Protein AF-A0A9W4SDK0-F1 (afdb_monomer)

Structure (mmCIF, N/CA/C/O backbone):
data_AF-A0A9W4SDK0-F1
#
_entry.id   AF-A0A9W4SDK0-F1
#
loop_
_atom_site.group_PDB
_atom_site.id
_atom_site.type_symbol
_atom_site.label_atom_id
_atom_site.label_alt_id
_atom_site.label_comp_id
_atom_site.label_asym_id
_atom_site.label_entity_id
_atom_site.label_seq_id
_atom_site.pdbx_PDB_ins_code
_atom_site.Cartn_x
_atom_site.Cartn_y
_atom_site.Cartn_z
_atom_site.occupancy
_atom_site.B_iso_or_equiv
_atom_site.auth_seq_id
_atom_site.auth_comp_id
_atom_site.auth_asym_id
_atom_site.auth_atom_id
_atom_site.pdbx_PDB_model_num
ATOM 1 N N . MET A 1 1 ? 3.607 18.345 10.211 1.00 46.16 1 MET A N 1
ATOM 2 C CA . MET A 1 1 ? 3.607 19.830 10.242 1.00 46.16 1 MET A CA 1
ATOM 3 C C . MET A 1 1 ? 2.229 20.387 10.550 1.00 46.16 1 MET A C 1
ATOM 5 O O . MET A 1 1 ? 2.146 21.226 11.432 1.00 46.16 1 MET A O 1
ATOM 9 N N . GLU A 1 2 ? 1.173 19.881 9.910 1.00 45.97 2 GLU A N 1
ATOM 10 C CA . GLU A 1 2 ? -0.226 20.245 10.190 1.00 45.97 2 GLU A CA 1
ATOM 11 C C . GLU A 1 2 ? -0.590 20.143 11.685 1.00 45.97 2 GLU A C 1
ATOM 13 O O . GLU A 1 2 ? -1.041 21.117 12.277 1.00 45.97 2 GLU A O 1
ATOM 18 N N . GLU A 1 3 ? -0.236 19.043 12.359 1.00 49.75 3 GLU A N 1
ATOM 19 C CA . GLU A 1 3 ? -0.467 18.901 13.809 1.00 49.75 3 GLU A CA 1
ATOM 20 C C . GLU A 1 3 ? 0.274 19.924 14.686 1.00 49.75 3 GLU A C 1
ATOM 22 O O . GLU A 1 3 ? -0.215 20.287 15.751 1.00 49.75 3 GLU A O 1
ATOM 27 N N . ARG A 1 4 ? 1.450 20.411 14.260 1.00 50.62 4 ARG A N 1
ATOM 28 C CA . ARG A 1 4 ? 2.221 21.416 15.022 1.00 50.62 4 ARG A CA 1
ATOM 29 C C . ARG A 1 4 ? 1.622 22.815 14.900 1.00 50.62 4 ARG A C 1
ATOM 31 O O . ARG A 1 4 ? 1.858 23.645 15.768 1.00 50.62 4 ARG A O 1
ATOM 38 N N . VAL A 1 5 ? 0.886 23.070 13.821 1.00 51.56 5 VAL A N 1
ATOM 39 C CA . VAL A 1 5 ? 0.141 24.315 13.598 1.00 51.56 5 VAL A CA 1
ATOM 40 C C . VAL A 1 5 ? -1.174 24.297 14.388 1.00 51.56 5 VAL A C 1
ATOM 42 O O . VAL A 1 5 ? -1.614 25.333 14.874 1.00 51.56 5 VAL A O 1
ATOM 45 N N . LEU A 1 6 ? -1.763 23.112 14.573 1.00 54.69 6 LEU A N 1
ATOM 46 C CA . LEU A 1 6 ? -3.047 22.928 15.253 1.00 54.69 6 LEU A CA 1
ATOM 47 C C . LEU A 1 6 ? -2.949 22.804 16.785 1.00 54.69 6 LEU A C 1
ATOM 49 O O . LEU A 1 6 ? -3.956 23.001 17.446 1.00 54.69 6 LEU A O 1
ATOM 53 N N . LYS A 1 7 ? -1.773 22.514 17.364 1.00 61.22 7 LYS A N 1
ATOM 54 C CA . LYS A 1 7 ? -1.554 22.340 18.822 1.00 61.22 7 LYS A CA 1
ATOM 55 C C . LYS A 1 7 ? -1.044 23.606 19.544 1.00 61.22 7 LYS A C 1
ATOM 57 O O . LYS A 1 7 ? -0.232 23.509 20.458 1.00 61.22 7 LYS A O 1
ATOM 62 N N . SER A 1 8 ? -1.457 24.802 19.123 1.00 64.94 8 SER A N 1
ATOM 63 C CA . SER A 1 8 ? -1.132 26.051 19.84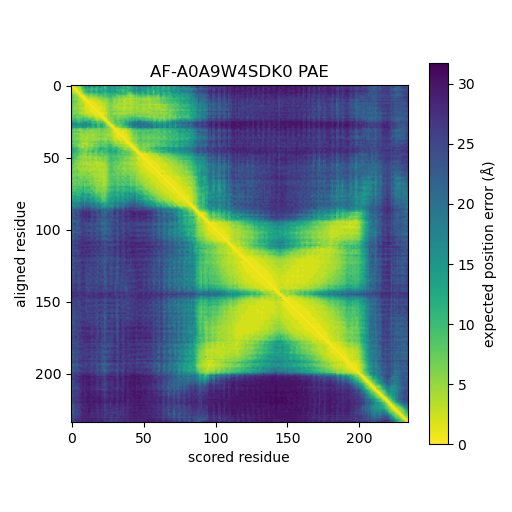6 1.00 64.94 8 SER A CA 1
ATOM 64 C C . SER A 1 8 ? -2.028 26.213 21.082 1.00 64.94 8 SER A C 1
ATOM 66 O O . SER A 1 8 ? -3.137 25.694 21.080 1.00 64.94 8 SER A O 1
ATOM 68 N N . THR A 1 9 ? -1.597 26.948 22.114 1.00 72.50 9 THR A N 1
ATOM 69 C CA . THR A 1 9 ? -2.426 27.277 23.293 1.00 72.50 9 THR A CA 1
ATOM 70 C C . THR A 1 9 ? -3.196 28.596 23.160 1.00 72.50 9 THR A C 1
ATOM 72 O O . THR A 1 9 ? -3.915 28.977 24.078 1.00 72.50 9 THR A O 1
ATOM 75 N N . LEU A 1 10 ? -3.100 29.284 22.014 1.00 72.88 10 LEU A N 1
ATOM 76 C CA . LEU A 1 10 ? -3.803 30.548 21.773 1.00 72.88 10 LEU A CA 1
ATOM 77 C C . LEU A 1 10 ? -5.339 30.406 21.836 1.00 72.88 10 LEU A C 1
ATOM 79 O O . LEU A 1 10 ? -5.876 29.330 21.546 1.00 72.88 10 LEU A O 1
ATOM 83 N N . PRO A 1 11 ? -6.066 31.505 22.103 1.00 77.00 11 PRO A N 1
ATOM 84 C CA . PRO A 1 11 ? -7.514 31.546 21.945 1.00 77.00 11 PRO A CA 1
ATOM 85 C C . PRO A 1 11 ? -7.960 31.132 20.536 1.00 77.00 11 PRO A C 1
ATOM 87 O O . PRO A 1 11 ? -7.284 31.410 19.538 1.00 77.00 11 PRO A O 1
ATOM 90 N N . LEU A 1 12 ? -9.119 30.475 20.457 1.00 72.81 12 LEU A N 1
ATOM 91 C CA . LEU A 1 12 ? -9.667 29.918 19.214 1.00 72.81 12 LEU A CA 1
ATOM 92 C C . LEU A 1 12 ? -9.834 30.980 18.120 1.00 72.81 12 LEU A C 1
ATOM 94 O O . LEU A 1 12 ? -9.398 30.769 16.991 1.00 72.81 12 LEU A O 1
ATOM 98 N N . GLU A 1 13 ? -10.364 32.151 18.470 1.00 73.56 13 GLU A N 1
ATOM 99 C CA . GLU A 1 13 ? -10.584 33.266 17.538 1.00 73.56 13 GLU A CA 1
ATOM 100 C C . GLU A 1 13 ? -9.281 33.746 16.878 1.00 73.56 13 GLU A C 1
ATOM 102 O O . GLU A 1 13 ? -9.226 34.017 15.675 1.00 73.56 13 GLU A O 1
ATOM 107 N N . VAL A 1 14 ? -8.193 33.788 17.654 1.00 73.94 14 VAL A N 1
ATOM 108 C CA . VAL A 1 14 ? -6.867 34.201 17.176 1.00 73.94 14 VAL A CA 1
ATOM 109 C C . VAL A 1 14 ? -6.283 33.144 16.238 1.00 73.94 14 VAL A C 1
ATOM 111 O O . VAL A 1 14 ? -5.745 33.488 15.182 1.00 73.94 14 VAL A O 1
ATOM 114 N N . LYS A 1 15 ? -6.431 31.855 16.572 1.00 71.44 15 LYS A N 1
ATOM 115 C CA . LYS A 1 15 ? -6.008 30.742 15.708 1.00 71.44 15 LYS A CA 1
ATOM 116 C C . LYS A 1 15 ? -6.756 30.762 14.383 1.00 71.44 15 LYS A C 1
ATOM 118 O O . LYS A 1 15 ? -6.123 30.718 13.332 1.00 71.44 15 LYS A O 1
ATOM 123 N N . GLU A 1 16 ? -8.082 30.871 14.410 1.00 73.00 16 GLU A N 1
ATOM 124 C CA . GLU A 1 16 ? -8.890 30.905 13.190 1.00 73.00 16 GLU A CA 1
ATOM 125 C C . GLU A 1 16 ? -8.488 32.053 12.269 1.00 73.00 16 GLU A C 1
ATOM 127 O O . GLU A 1 16 ? -8.343 31.847 11.063 1.00 73.00 16 GLU A O 1
ATOM 132 N N . LYS A 1 17 ? -8.257 33.244 12.831 1.00 76.94 17 LYS A N 1
ATOM 133 C CA . LYS A 1 17 ? -7.807 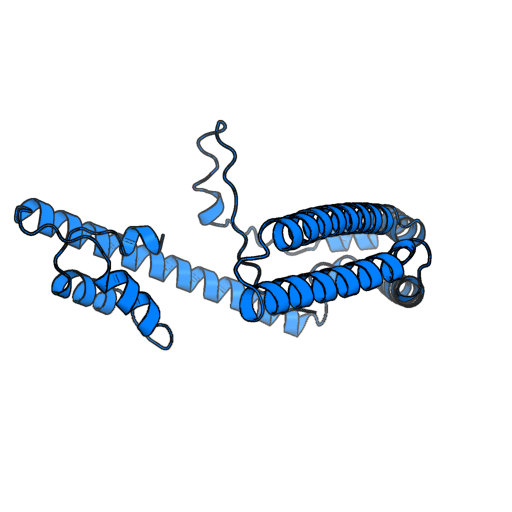34.408 12.067 1.00 76.94 17 LYS A CA 1
ATOM 134 C C . LYS A 1 17 ? -6.459 34.149 11.393 1.00 76.94 17 LYS A C 1
ATOM 136 O O . LYS A 1 17 ? -6.342 34.321 10.186 1.00 76.94 17 LYS A O 1
ATOM 141 N N . ILE A 1 18 ? -5.471 33.629 12.124 1.00 73.44 18 ILE A N 1
ATOM 142 C CA . ILE A 1 18 ? -4.138 33.329 11.571 1.00 73.44 18 ILE A CA 1
ATOM 143 C C . ILE A 1 18 ? -4.199 32.242 10.492 1.00 73.44 18 ILE A C 1
ATOM 145 O O . ILE A 1 18 ? -3.511 32.329 9.473 1.00 73.44 18 ILE A O 1
ATOM 149 N N . LEU A 1 19 ? -5.011 31.206 10.692 1.00 71.00 19 LEU A N 1
ATOM 150 C CA . LEU A 1 19 ? -5.139 30.099 9.744 1.00 71.00 19 LEU A CA 1
ATOM 151 C C . LEU A 1 19 ? -5.903 30.505 8.470 1.00 71.00 19 LEU A C 1
ATOM 153 O O . LEU A 1 19 ? -5.594 29.996 7.388 1.00 71.00 19 LEU A O 1
ATOM 157 N N . LYS A 1 20 ? -6.843 31.454 8.572 1.00 75.69 20 LYS A N 1
ATOM 158 C CA . LYS A 1 20 ? -7.471 32.123 7.418 1.00 75.69 20 LYS A CA 1
ATOM 159 C C . LYS A 1 20 ? -6.471 33.031 6.695 1.00 75.69 20 LYS A C 1
ATOM 161 O O . LYS A 1 20 ? -6.314 32.896 5.483 1.00 75.69 20 LYS A O 1
ATOM 166 N N . ASP A 1 21 ? -5.723 33.861 7.423 1.00 75.50 21 ASP A N 1
ATOM 167 C CA . ASP A 1 21 ? -4.712 34.777 6.865 1.00 75.50 21 ASP A CA 1
ATOM 168 C C . ASP A 1 21 ? -3.595 34.024 6.122 1.00 75.50 21 ASP A C 1
ATOM 170 O O . ASP A 1 21 ? -3.150 34.423 5.046 1.00 75.50 21 ASP A O 1
ATOM 174 N N . THR A 1 22 ? -3.167 32.880 6.660 1.00 68.50 22 THR A N 1
ATOM 175 C CA . THR A 1 22 ? -2.172 31.988 6.034 1.00 68.50 22 THR A CA 1
ATOM 176 C C . THR A 1 22 ? -2.773 31.056 4.975 1.00 68.50 22 THR A C 1
ATOM 178 O O . THR A 1 22 ? -2.076 30.194 4.434 1.00 68.50 22 THR A O 1
ATOM 181 N N . LYS A 1 23 ? -4.061 31.226 4.647 1.00 69.44 23 LYS A N 1
ATOM 182 C CA . LYS A 1 23 ? -4.816 30.456 3.644 1.00 69.44 23 LYS A CA 1
ATOM 183 C C . LYS A 1 23 ? -4.816 28.940 3.880 1.00 69.44 23 LYS A C 1
ATOM 185 O O . LYS A 1 23 ? -5.072 28.175 2.952 1.00 69.44 23 LYS A O 1
ATOM 190 N N . LEU A 1 24 ? -4.524 28.491 5.103 1.00 64.69 24 LEU A N 1
ATOM 191 C CA . LEU A 1 24 ? -4.525 27.075 5.487 1.00 64.69 24 LEU A CA 1
ATOM 192 C C . LEU A 1 24 ? -5.942 26.501 5.551 1.00 64.69 24 LEU A C 1
ATOM 194 O O . LEU A 1 24 ? -6.146 25.331 5.248 1.00 64.69 24 LEU A O 1
ATOM 198 N N . ILE A 1 25 ? -6.922 27.340 5.893 1.00 59.69 25 ILE A N 1
ATOM 199 C CA . ILE A 1 25 ? -8.347 27.000 5.875 1.00 59.69 25 ILE A CA 1
ATOM 200 C C . ILE A 1 25 ? -8.977 27.652 4.641 1.00 59.69 25 ILE A C 1
ATOM 202 O O . ILE A 1 25 ? -9.715 28.628 4.740 1.00 59.69 25 ILE A O 1
ATOM 206 N N . THR A 1 26 ? -8.649 27.153 3.450 1.00 54.16 26 THR A N 1
ATOM 207 C CA . THR A 1 26 ? -9.364 27.529 2.221 1.00 54.16 26 THR A CA 1
ATOM 208 C C . THR A 1 26 ? -9.835 26.267 1.491 1.00 54.16 26 THR A C 1
ATOM 210 O O . THR A 1 26 ? -9.037 25.384 1.189 1.00 54.16 26 THR A O 1
ATOM 213 N N . GLY A 1 27 ? -11.147 26.156 1.232 1.00 51.91 27 GLY A N 1
ATOM 214 C CA . GLY A 1 27 ? -11.737 25.085 0.413 1.00 51.91 27 GLY A CA 1
ATOM 215 C C . GLY A 1 27 ? -12.406 23.912 1.157 1.00 51.91 27 GLY A C 1
ATOM 216 O O . GLY A 1 27 ? -12.938 24.059 2.254 1.00 51.91 27 GLY A O 1
ATOM 217 N N . ILE A 1 28 ? -12.422 22.747 0.497 1.00 45.25 28 ILE A N 1
ATOM 218 C CA . ILE A 1 28 ? -13.350 21.610 0.710 1.00 45.25 28 ILE A CA 1
ATOM 219 C C . ILE A 1 28 ? -13.083 20.808 2.011 1.00 45.25 28 ILE A C 1
ATOM 221 O O . ILE A 1 28 ? -13.980 20.132 2.505 1.00 45.25 28 ILE A O 1
ATOM 225 N N . ASN A 1 29 ? -11.906 20.952 2.639 1.00 51.25 29 ASN A N 1
ATOM 226 C CA . ASN A 1 29 ? -11.513 20.238 3.874 1.00 51.25 29 ASN A CA 1
ATOM 227 C C . ASN A 1 29 ? -11.701 21.041 5.180 1.00 51.25 29 ASN A C 1
ATOM 229 O O . ASN A 1 29 ? -11.118 20.727 6.219 1.00 51.25 29 ASN A O 1
ATOM 233 N N . THR A 1 30 ? -12.536 22.078 5.155 1.00 59.78 30 THR A N 1
ATOM 234 C CA . THR A 1 30 ? -12.794 22.961 6.305 1.00 59.78 30 THR A CA 1
ATOM 235 C C . THR A 1 30 ? -13.340 22.226 7.528 1.00 59.78 30 THR A C 1
ATOM 237 O O . THR A 1 30 ? -12.897 22.496 8.636 1.00 59.78 30 THR A O 1
ATOM 240 N N . LYS A 1 31 ? -14.235 21.244 7.363 1.00 62.72 31 LYS A N 1
ATOM 241 C CA . LYS A 1 31 ? -14.931 20.606 8.500 1.00 62.72 31 LYS A CA 1
ATOM 242 C C . LYS A 1 31 ? -14.006 19.853 9.463 1.00 62.72 31 LYS A C 1
ATOM 244 O O . LYS A 1 31 ? -14.208 19.924 10.673 1.00 62.72 31 LYS A O 1
ATOM 249 N N . GLU A 1 32 ? -13.012 19.125 8.957 1.00 63.69 32 GLU A N 1
ATOM 250 C CA . GLU A 1 32 ? -12.094 18.354 9.809 1.00 63.69 32 GLU A CA 1
ATOM 251 C C . GLU A 1 32 ? -11.075 19.265 10.503 1.00 63.69 32 GLU A C 1
ATOM 253 O O . GLU A 1 32 ? -10.791 19.099 11.690 1.00 63.69 32 GLU A O 1
ATOM 258 N N . ILE A 1 33 ? -10.589 20.285 9.792 1.00 63.78 33 ILE A N 1
ATOM 259 C CA . ILE A 1 33 ? -9.657 21.275 10.337 1.00 63.78 33 ILE A CA 1
ATOM 260 C C . ILE A 1 33 ? -10.346 22.116 11.420 1.00 63.78 33 ILE A C 1
ATOM 262 O O . ILE A 1 33 ? -9.783 22.288 12.497 1.00 63.78 33 ILE A O 1
ATOM 266 N N . THR A 1 34 ? -11.591 22.552 11.205 1.00 66.06 34 THR A N 1
ATOM 267 C CA . THR A 1 34 ? -12.384 23.263 12.221 1.00 66.06 34 THR A CA 1
ATOM 268 C C . THR A 1 34 ? -12.604 22.407 13.470 1.00 66.06 34 THR A C 1
ATOM 270 O O . THR A 1 34 ? -12.424 22.903 14.580 1.00 66.06 34 THR A O 1
ATOM 273 N N . LYS A 1 35 ? -12.899 21.105 13.322 1.00 70.19 35 LYS A N 1
ATOM 274 C CA . LYS A 1 35 ? -12.998 20.181 14.469 1.00 70.19 35 LYS A CA 1
ATOM 275 C C . LYS A 1 35 ? -11.678 20.064 15.237 1.00 70.19 35 LYS A C 1
ATOM 277 O O . LYS A 1 35 ? -11.682 20.066 16.463 1.00 70.19 35 LYS A O 1
ATOM 282 N N . LYS A 1 36 ? -10.543 19.979 14.537 1.00 67.56 36 LYS A N 1
ATOM 283 C CA . LYS A 1 36 ? -9.215 19.905 15.171 1.00 67.56 36 LYS A CA 1
ATOM 284 C C . LYS A 1 36 ? -8.828 21.210 15.875 1.00 67.56 36 LYS A C 1
ATOM 286 O O . LYS A 1 36 ? -8.202 21.146 16.926 1.00 67.56 36 LYS A O 1
ATOM 291 N N . ILE A 1 37 ? -9.226 22.367 15.341 1.00 68.88 37 ILE A N 1
ATOM 292 C CA . ILE A 1 37 ? -9.030 23.676 15.987 1.00 68.88 37 ILE A CA 1
ATOM 293 C C . ILE A 1 37 ? -9.858 23.767 17.268 1.00 68.88 37 ILE A C 1
ATOM 295 O O . ILE A 1 37 ? -9.309 24.125 18.304 1.00 68.88 37 ILE A O 1
ATOM 299 N N . ALA A 1 38 ? -11.138 23.389 17.215 1.00 70.38 38 ALA A N 1
ATOM 300 C CA . ALA A 1 38 ? -12.029 23.407 18.375 1.00 70.38 38 ALA A CA 1
ATOM 301 C C . ALA A 1 38 ? -11.535 22.505 19.522 1.00 70.38 38 ALA A C 1
ATOM 303 O O . ALA A 1 38 ? -11.706 22.843 20.686 1.00 70.38 38 ALA A O 1
ATOM 304 N N . ASN A 1 39 ? -10.869 21.395 19.189 1.00 71.25 39 ASN A N 1
ATOM 305 C CA . ASN A 1 39 ? -10.302 20.450 20.157 1.00 71.25 39 ASN A CA 1
ATOM 306 C C . ASN A 1 39 ? -8.850 20.777 20.570 1.00 71.25 39 ASN A C 1
ATOM 308 O O . ASN A 1 39 ? -8.212 19.984 21.264 1.00 71.25 39 ASN A O 1
ATOM 312 N N . SER A 1 40 ? -8.291 21.900 20.114 1.00 66.88 40 SER A N 1
ATOM 313 C CA . SER A 1 40 ? -6.941 22.331 20.483 1.00 66.88 40 SER A CA 1
ATOM 314 C C . SER A 1 40 ? -6.908 22.852 21.923 1.00 66.88 40 SER A C 1
ATOM 316 O O . SER A 1 40 ? -7.836 23.549 22.329 1.00 66.88 40 SER A O 1
ATOM 318 N N . PRO A 1 41 ? -5.806 22.644 22.669 1.00 67.44 41 PRO A N 1
ATOM 319 C CA . PRO A 1 41 ? -5.640 23.243 23.993 1.00 67.44 41 PRO A CA 1
ATOM 320 C C . PRO A 1 41 ? -5.715 24.778 23.932 1.00 67.44 41 PRO A C 1
ATOM 322 O O . PRO A 1 41 ? -5.261 25.386 22.957 1.00 67.44 41 PRO A O 1
ATOM 325 N N . VAL A 1 42 ? -6.281 25.394 24.971 1.00 73.69 42 VAL A N 1
ATOM 326 C CA . VAL A 1 42 ? -6.358 26.849 25.166 1.00 73.69 42 VAL A CA 1
ATOM 327 C C . VAL A 1 42 ? -5.836 27.158 26.562 1.00 73.69 42 VAL A C 1
ATOM 329 O O . VAL A 1 42 ? -6.272 26.541 27.530 1.00 73.69 42 VAL A O 1
ATOM 332 N N . ASP A 1 43 ? -4.908 28.100 26.657 1.00 73.06 43 ASP A N 1
ATOM 333 C CA . ASP A 1 43 ? -4.417 28.625 27.925 1.00 73.06 43 ASP A CA 1
ATOM 334 C C . ASP A 1 43 ? -4.885 30.075 28.068 1.00 73.06 43 ASP A C 1
ATOM 336 O O . ASP A 1 43 ? -4.515 30.937 27.272 1.00 73.06 43 ASP A O 1
ATOM 340 N N . LEU A 1 44 ? -5.735 30.328 29.062 1.00 69.56 44 LEU A N 1
ATOM 341 C CA . LEU A 1 44 ? -6.287 31.654 29.354 1.00 69.56 44 LEU A CA 1
ATOM 342 C C . LEU A 1 44 ? -5.361 32.497 30.244 1.00 69.56 44 LEU A C 1
ATOM 344 O O . LEU A 1 44 ? -5.623 33.677 30.446 1.00 69.56 44 LEU A O 1
ATOM 348 N N . THR A 1 45 ? -4.289 31.903 30.773 1.00 72.50 45 THR A N 1
ATOM 349 C CA . THR A 1 45 ? -3.343 32.544 31.702 1.00 72.50 45 THR A CA 1
ATOM 350 C C . THR A 1 45 ? -2.061 33.023 31.019 1.00 72.50 45 THR A C 1
ATOM 352 O O . THR A 1 45 ? -1.159 33.558 31.662 1.00 72.50 45 THR A O 1
ATOM 355 N N . ILE A 1 46 ? -1.976 32.855 29.698 1.00 69.88 46 ILE A N 1
ATOM 356 C CA . ILE A 1 46 ? -0.804 33.212 28.908 1.00 69.88 46 ILE A CA 1
ATOM 357 C C . ILE A 1 46 ? -0.604 34.737 28.840 1.00 69.88 46 ILE A C 1
ATOM 359 O O . ILE A 1 46 ? -1.498 35.493 28.466 1.00 69.88 46 ILE A O 1
ATOM 363 N N . GLY A 1 47 ? 0.605 35.199 29.172 1.00 74.81 47 GLY A N 1
ATOM 364 C CA . GLY A 1 47 ? 0.953 36.622 29.119 1.00 74.81 47 GLY A CA 1
ATOM 365 C C . GLY A 1 47 ? 1.048 37.180 27.691 1.00 74.81 47 GLY A C 1
ATOM 366 O O . GLY A 1 47 ? 1.394 36.470 26.743 1.00 74.81 47 GLY A O 1
ATOM 367 N N . GLU A 1 48 ? 0.817 38.486 27.526 1.00 73.88 48 GLU A N 1
ATOM 368 C CA . GLU A 1 48 ? 0.760 39.161 26.216 1.00 73.88 48 GLU A CA 1
ATOM 369 C C . GLU A 1 48 ? 2.020 38.990 25.350 1.00 73.88 48 GLU A C 1
ATOM 371 O O . GLU A 1 48 ? 1.932 38.855 24.126 1.00 73.88 48 GLU A O 1
ATOM 376 N N . ALA A 1 49 ? 3.206 38.967 25.965 1.00 74.00 49 ALA A N 1
ATOM 377 C CA . ALA A 1 49 ? 4.465 38.746 25.252 1.00 74.00 49 ALA A CA 1
ATOM 378 C C . ALA A 1 49 ? 4.539 37.332 24.643 1.00 74.00 49 ALA A C 1
ATOM 380 O O . ALA A 1 49 ? 4.955 37.162 23.492 1.00 74.00 49 ALA A O 1
ATOM 381 N N . ALA A 1 50 ? 4.066 36.324 25.381 1.00 73.00 50 ALA A N 1
ATOM 382 C CA . ALA A 1 50 ? 3.986 34.946 24.910 1.00 73.00 50 ALA A CA 1
ATOM 383 C C . ALA A 1 50 ? 2.908 34.786 23.825 1.00 73.00 50 ALA A C 1
ATOM 385 O O . ALA A 1 50 ? 3.142 34.087 22.838 1.00 73.00 50 ALA A O 1
ATOM 386 N N . ILE A 1 51 ? 1.784 35.510 23.929 1.00 74.62 51 ILE A N 1
ATOM 387 C CA . ILE A 1 51 ? 0.763 35.583 22.870 1.00 74.62 51 ILE A CA 1
ATOM 388 C C . ILE A 1 51 ? 1.382 36.096 21.564 1.00 74.62 51 ILE A C 1
ATOM 390 O O . ILE A 1 51 ? 1.267 35.440 20.528 1.00 74.62 51 ILE A O 1
ATOM 394 N N . LYS A 1 52 ? 2.081 37.239 21.592 1.00 76.81 52 LYS A N 1
ATOM 395 C CA . LYS A 1 52 ? 2.704 37.828 20.390 1.00 76.81 52 LYS A CA 1
ATOM 396 C C . LYS A 1 52 ? 3.729 36.886 19.751 1.00 76.81 52 LYS A C 1
ATOM 398 O O . LYS A 1 52 ? 3.719 36.721 18.530 1.00 76.81 52 LYS A O 1
ATOM 403 N N . SER A 1 53 ? 4.554 36.226 20.566 1.00 77.81 53 SER A N 1
ATOM 404 C CA . SER A 1 53 ? 5.534 35.238 20.099 1.00 77.81 53 SER A CA 1
ATOM 405 C C . SER A 1 53 ? 4.864 34.044 19.407 1.00 77.81 53 SER A C 1
ATOM 407 O O . SER A 1 53 ? 5.225 33.698 18.280 1.00 77.81 53 SER A O 1
ATOM 409 N N . GLN A 1 54 ? 3.819 33.470 20.014 1.00 74.06 54 GLN A N 1
ATOM 410 C CA . GLN A 1 54 ? 3.074 32.356 19.420 1.00 74.06 54 GLN A CA 1
ATOM 411 C C . GLN A 1 54 ? 2.342 32.753 18.128 1.00 74.06 54 GLN A C 1
ATOM 413 O O . GLN A 1 54 ? 2.287 31.962 17.185 1.00 74.06 54 GLN A O 1
ATOM 418 N N . ILE A 1 55 ? 1.810 33.978 18.041 1.00 79.00 55 ILE A N 1
ATOM 419 C CA . ILE A 1 55 ? 1.183 34.498 16.815 1.00 79.00 55 ILE A CA 1
ATOM 420 C C . ILE A 1 55 ? 2.206 34.566 15.674 1.00 79.00 55 ILE A C 1
ATOM 422 O O . ILE A 1 55 ? 1.909 34.156 14.548 1.00 79.00 55 ILE A O 1
ATOM 426 N N . GLN A 1 56 ? 3.405 35.086 15.945 1.00 80.88 56 GLN A N 1
ATOM 427 C CA . GLN A 1 56 ? 4.464 35.204 14.944 1.00 80.88 56 GLN A CA 1
ATOM 428 C C . GLN A 1 56 ? 4.947 33.827 14.469 1.00 80.88 56 GLN A C 1
ATOM 430 O O . GLN A 1 56 ? 5.053 33.598 13.262 1.00 80.88 56 GLN A O 1
ATOM 435 N N . ASP A 1 57 ? 5.155 32.895 15.399 1.00 75.56 57 ASP A N 1
ATOM 436 C CA . ASP A 1 57 ? 5.545 31.515 15.103 1.00 75.56 57 ASP A CA 1
ATOM 437 C C . ASP A 1 57 ? 4.491 30.789 14.245 1.00 75.56 57 ASP A C 1
ATOM 439 O O . ASP A 1 57 ? 4.824 30.173 13.228 1.00 75.56 57 ASP A O 1
ATOM 443 N N . LEU A 1 58 ? 3.199 30.932 14.563 1.00 73.38 58 LEU A N 1
ATOM 444 C CA . LEU A 1 58 ? 2.122 30.355 13.751 1.00 73.38 58 LEU A CA 1
ATOM 445 C C . LEU A 1 58 ? 2.062 30.945 12.340 1.00 73.38 58 LEU A C 1
ATOM 447 O O . LEU A 1 58 ? 1.898 30.196 11.373 1.00 73.38 58 LEU A O 1
ATOM 451 N N . LYS A 1 59 ? 2.238 32.264 12.190 1.00 77.81 59 LYS A N 1
ATOM 452 C CA . LYS A 1 59 ? 2.305 32.910 10.868 1.00 77.81 59 LYS A CA 1
ATOM 453 C C . LYS A 1 59 ? 3.483 32.383 10.049 1.00 77.81 59 LYS A C 1
ATOM 455 O O . LYS A 1 59 ? 3.326 32.066 8.867 1.00 77.81 59 LYS A O 1
ATOM 460 N N . GLN A 1 60 ? 4.653 32.234 10.665 1.00 78.38 60 GLN A N 1
ATOM 461 C CA . GLN A 1 60 ? 5.841 31.702 9.998 1.00 78.38 60 GLN A CA 1
ATOM 462 C C . GLN A 1 60 ? 5.661 30.232 9.590 1.00 78.38 60 GLN A C 1
ATOM 464 O O . GLN A 1 60 ? 5.993 29.844 8.466 1.00 78.38 60 GLN A O 1
ATOM 469 N N . LYS A 1 61 ? 5.072 29.406 10.458 1.00 73.31 61 LYS A N 1
ATOM 470 C CA . LYS A 1 61 ? 4.772 28.001 10.150 1.00 73.31 61 LYS A CA 1
ATOM 471 C C . LYS A 1 61 ? 3.735 27.866 9.037 1.00 73.31 61 LYS A C 1
ATOM 473 O O . LYS A 1 61 ? 3.938 27.069 8.120 1.00 73.31 61 LYS A O 1
ATOM 478 N N . GLY A 1 62 ? 2.664 28.660 9.070 1.00 69.56 62 GLY A N 1
ATOM 479 C CA . GLY A 1 62 ? 1.620 28.625 8.045 1.00 69.56 62 GLY A CA 1
ATOM 480 C C . GLY A 1 62 ? 2.117 29.071 6.669 1.00 69.56 62 GLY A C 1
ATOM 481 O O . GLY A 1 62 ? 1.860 28.401 5.669 1.00 69.56 62 GLY A O 1
ATOM 482 N N . THR A 1 63 ? 2.919 30.136 6.612 1.00 76.19 63 THR A N 1
ATOM 483 C CA . THR A 1 63 ? 3.558 30.582 5.360 1.00 76.19 63 THR A CA 1
ATOM 484 C C . THR A 1 63 ? 4.558 29.560 4.816 1.00 76.19 63 THR A C 1
ATOM 486 O O . THR A 1 63 ? 4.575 29.300 3.612 1.00 76.19 63 THR A O 1
ATOM 489 N N . THR A 1 64 ? 5.350 28.925 5.683 1.00 76.19 64 THR A N 1
ATOM 490 C CA . THR A 1 64 ? 6.276 27.848 5.290 1.00 76.19 64 THR A CA 1
ATOM 491 C C . THR A 1 64 ? 5.524 26.655 4.701 1.00 76.19 64 THR A C 1
ATOM 493 O O . THR A 1 64 ? 5.896 26.143 3.645 1.00 76.19 64 THR A O 1
ATOM 496 N N . TYR A 1 65 ? 4.422 26.245 5.329 1.00 69.69 65 TYR A N 1
ATOM 497 C CA . TYR A 1 65 ? 3.592 25.154 4.827 1.00 69.69 65 TYR A CA 1
ATOM 498 C C . TYR A 1 65 ? 2.975 25.470 3.455 1.00 69.69 65 TYR A C 1
ATOM 500 O O . TYR A 1 65 ? 3.002 24.618 2.570 1.00 69.69 65 TYR A O 1
ATOM 508 N N . GLN A 1 66 ? 2.495 26.698 3.227 1.00 70.88 66 GLN A N 1
ATOM 509 C CA . GLN A 1 66 ? 1.985 27.124 1.914 1.00 70.88 66 GLN A CA 1
ATOM 510 C C . GLN A 1 66 ? 3.041 27.055 0.805 1.00 70.88 66 GLN A C 1
ATOM 512 O O . GLN A 1 66 ? 2.750 26.605 -0.309 1.00 70.88 66 GLN A O 1
ATOM 517 N N . LYS A 1 67 ? 4.278 27.475 1.099 1.00 75.50 67 LYS A N 1
ATOM 518 C CA . LYS A 1 67 ? 5.395 27.367 0.148 1.00 75.50 67 LYS A CA 1
ATOM 519 C C . LYS A 1 67 ? 5.641 25.908 -0.235 1.00 75.50 67 LYS A C 1
ATOM 521 O O . LYS A 1 67 ? 5.643 25.586 -1.421 1.00 75.50 67 LYS A O 1
ATOM 526 N N . LEU A 1 68 ? 5.722 25.022 0.757 1.00 70.50 68 LEU A N 1
ATOM 527 C CA . LEU A 1 68 ? 5.918 23.586 0.541 1.00 70.50 68 LEU A CA 1
ATOM 528 C C . LEU A 1 68 ? 4.759 22.935 -0.226 1.00 70.50 68 LEU A C 1
ATOM 530 O O . LEU A 1 68 ? 4.993 22.140 -1.134 1.00 70.50 68 LEU A O 1
ATOM 534 N N . LEU A 1 69 ? 3.508 23.297 0.077 1.00 70.69 69 LEU A N 1
ATOM 535 C CA . LEU A 1 69 ? 2.342 22.831 -0.680 1.00 70.69 69 LEU A CA 1
ATOM 536 C C . LEU A 1 69 ? 2.404 23.256 -2.148 1.00 70.69 69 LEU A C 1
ATOM 538 O O . LEU A 1 69 ? 2.065 22.477 -3.040 1.00 70.69 69 LEU A O 1
ATOM 542 N N . THR A 1 70 ? 2.828 24.491 -2.410 1.00 74.31 70 THR A N 1
ATOM 543 C CA . THR A 1 70 ? 2.956 25.018 -3.772 1.00 74.31 70 THR A CA 1
ATOM 544 C C . THR A 1 70 ? 4.051 24.284 -4.543 1.00 74.31 70 THR A C 1
ATOM 546 O O . THR A 1 70 ? 3.850 23.915 -5.700 1.00 74.31 70 THR A O 1
ATOM 549 N N . GLU A 1 71 ? 5.194 24.025 -3.909 1.00 72.44 71 GLU A N 1
ATOM 550 C CA . GLU A 1 71 ? 6.272 23.222 -4.492 1.00 72.44 71 GLU A CA 1
ATOM 551 C C . GLU A 1 71 ? 5.822 21.794 -4.792 1.00 72.44 71 GLU A C 1
ATOM 553 O O . GLU A 1 71 ? 6.050 21.301 -5.897 1.00 72.44 71 GLU A O 1
ATOM 558 N N . TYR A 1 72 ? 5.111 21.160 -3.859 1.00 66.62 72 TYR A N 1
ATOM 559 C CA . TYR A 1 72 ? 4.551 19.829 -4.057 1.00 66.62 72 TYR A CA 1
ATOM 560 C C . TYR A 1 72 ? 3.581 19.792 -5.243 1.00 66.62 72 TYR A C 1
ATOM 562 O O . TYR A 1 72 ? 3.728 18.949 -6.126 1.00 66.62 72 TYR A O 1
ATOM 570 N N . LYS A 1 73 ? 2.645 20.749 -5.337 1.00 70.81 73 LYS A N 1
ATOM 571 C CA . LYS A 1 73 ? 1.722 20.856 -6.481 1.00 70.81 73 LYS A CA 1
ATOM 572 C C . LYS A 1 73 ? 2.464 21.024 -7.809 1.00 70.81 73 LYS A C 1
ATOM 574 O O . LYS A 1 73 ? 2.115 20.356 -8.778 1.00 70.81 73 LYS A O 1
ATOM 579 N N . LYS A 1 74 ? 3.517 21.852 -7.852 1.00 73.56 74 LYS A N 1
ATOM 580 C CA . LYS A 1 74 ? 4.371 22.021 -9.044 1.00 73.56 74 LYS A CA 1
ATOM 581 C C . LYS A 1 74 ? 5.132 20.746 -9.411 1.00 73.56 74 LYS A C 1
ATOM 583 O O . LYS A 1 74 ? 5.360 20.479 -10.587 1.00 73.56 74 LYS A O 1
ATOM 588 N N . GLN A 1 75 ? 5.578 19.965 -8.431 1.00 66.00 75 GLN A N 1
ATOM 589 C CA . GLN A 1 75 ? 6.229 18.681 -8.695 1.00 66.00 75 GLN A CA 1
ATOM 590 C C . GLN A 1 75 ? 5.221 17.643 -9.194 1.00 66.00 75 GLN A C 1
ATOM 592 O O . GLN A 1 75 ? 5.511 16.929 -10.151 1.00 66.00 75 GLN A O 1
ATOM 597 N N . GLN A 1 76 ? 4.028 17.605 -8.602 1.00 65.69 76 GLN A N 1
ATOM 598 C CA . GLN A 1 76 ? 2.952 16.714 -9.015 1.00 65.69 76 GLN A CA 1
ATOM 599 C C . GLN A 1 76 ? 2.488 17.018 -10.444 1.00 65.69 76 GLN A C 1
ATOM 601 O O . GLN A 1 76 ? 2.340 16.089 -11.234 1.00 65.69 76 GLN A O 1
ATOM 606 N N . SER A 1 77 ? 2.336 18.296 -10.812 1.00 69.50 77 SER A N 1
ATOM 607 C CA . SER A 1 77 ? 1.988 18.682 -12.185 1.00 69.50 77 SER A CA 1
ATOM 608 C C . SER A 1 77 ? 3.071 18.257 -13.177 1.00 69.50 77 SER A C 1
ATOM 610 O O . SER A 1 77 ? 2.760 17.606 -14.162 1.00 69.50 77 SER A O 1
ATOM 612 N N . LYS A 1 78 ? 4.358 18.477 -12.865 1.00 67.69 78 LYS A N 1
ATOM 613 C CA . LYS A 1 78 ? 5.475 17.994 -13.700 1.00 67.69 78 LYS A CA 1
ATOM 614 C C . LYS A 1 78 ? 5.463 16.475 -13.885 1.00 67.69 78 LYS A C 1
ATOM 616 O O . LYS A 1 78 ? 5.814 15.989 -14.955 1.00 67.69 78 LYS A O 1
ATOM 621 N N . ILE A 1 79 ? 5.094 15.718 -12.850 1.00 60.16 79 ILE A N 1
ATOM 622 C CA . ILE A 1 79 ? 4.960 14.258 -12.933 1.00 60.16 79 ILE A CA 1
ATOM 623 C C . ILE A 1 79 ? 3.775 13.876 -13.826 1.00 60.16 79 ILE A C 1
ATOM 625 O O . ILE A 1 79 ? 3.909 12.957 -14.632 1.00 60.16 79 ILE A O 1
ATOM 629 N N . ASN A 1 80 ? 2.643 14.567 -13.702 1.00 60.84 80 ASN A N 1
ATOM 630 C CA . ASN A 1 80 ? 1.452 14.314 -14.512 1.00 60.84 80 ASN A CA 1
ATOM 631 C C . ASN A 1 80 ? 1.697 14.652 -15.991 1.00 60.84 80 ASN A C 1
ATOM 633 O O . ASN A 1 80 ? 1.516 13.778 -16.834 1.00 60.84 80 ASN A O 1
ATOM 637 N N . ASP A 1 81 ? 2.249 15.832 -16.291 1.00 65.69 81 ASP A N 1
ATOM 638 C CA . ASP A 1 81 ? 2.623 16.250 -17.651 1.00 65.69 81 ASP A CA 1
ATOM 639 C C . ASP A 1 81 ? 3.604 15.255 -18.294 1.00 65.69 81 ASP A C 1
ATOM 641 O O . ASP A 1 81 ? 3.557 14.965 -19.490 1.00 65.69 81 ASP A O 1
ATOM 645 N N . PHE A 1 82 ? 4.517 14.702 -17.492 1.00 53.91 82 PHE A N 1
ATOM 646 C CA . PHE A 1 82 ? 5.466 13.691 -17.943 1.00 53.91 82 PHE A CA 1
ATOM 647 C C . PHE A 1 82 ? 4.803 12.331 -18.217 1.00 53.91 82 PHE A C 1
ATOM 649 O O . PHE A 1 82 ? 5.162 11.657 -19.188 1.00 53.91 82 PHE A O 1
ATOM 656 N N . LYS A 1 83 ? 3.831 11.915 -17.393 1.00 51.44 83 LYS A N 1
ATOM 657 C CA . LYS A 1 83 ? 3.039 10.693 -17.620 1.00 51.44 83 LYS A CA 1
ATOM 658 C C . LYS A 1 83 ? 2.207 10.803 -18.900 1.00 51.44 83 LYS A C 1
ATOM 660 O O . LYS A 1 83 ? 2.224 9.869 -19.697 1.00 51.44 83 LYS A O 1
ATOM 665 N N . GLU A 1 84 ? 1.555 11.942 -19.128 1.00 57.06 84 GLU A N 1
ATOM 666 C CA . GLU A 1 84 ? 0.754 12.189 -20.335 1.00 57.06 84 GLU A CA 1
ATOM 667 C C . GLU A 1 84 ? 1.605 12.183 -21.610 1.00 57.06 84 GLU A C 1
ATOM 669 O O . GLU A 1 84 ? 1.250 11.524 -22.587 1.00 57.06 84 GLU A O 1
ATOM 674 N N . LYS A 1 85 ? 2.774 12.839 -21.594 1.00 55.25 85 LYS A N 1
ATOM 675 C CA . LYS A 1 85 ? 3.665 12.910 -22.766 1.00 55.25 85 LYS A CA 1
ATOM 676 C C . LYS A 1 85 ? 4.330 11.585 -23.120 1.00 55.25 85 LYS A C 1
ATOM 678 O O . LYS A 1 85 ? 4.578 11.325 -24.292 1.00 55.25 85 LYS A O 1
ATOM 683 N N . SER A 1 86 ? 4.659 10.765 -22.125 1.00 49.00 86 SER A N 1
ATOM 684 C CA . SER A 1 86 ? 5.397 9.521 -22.363 1.00 49.00 86 SER A CA 1
ATOM 685 C C . SER A 1 86 ? 4.509 8.297 -22.573 1.00 49.00 86 SER A C 1
ATOM 687 O O . SER A 1 86 ? 5.015 7.290 -23.059 1.00 49.00 86 SER A O 1
ATOM 689 N N . LYS A 1 87 ? 3.219 8.346 -22.191 1.00 54.16 87 LYS A N 1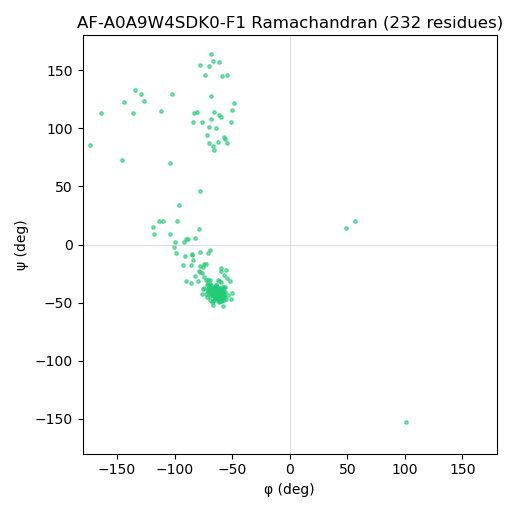
ATOM 690 C CA . LYS A 1 87 ? 2.288 7.192 -22.164 1.00 54.16 87 LYS A CA 1
ATOM 691 C C . LYS A 1 87 ? 2.855 5.935 -21.471 1.00 54.16 87 LYS A C 1
ATOM 693 O O . LYS A 1 87 ? 2.300 4.848 -21.594 1.00 54.16 87 LYS A O 1
ATOM 698 N N . GLN A 1 88 ? 3.956 6.069 -20.733 1.00 44.97 88 GLN A N 1
ATOM 699 C CA . GLN A 1 88 ? 4.722 4.986 -20.128 1.00 44.97 88 GLN A CA 1
ATOM 700 C C . GLN A 1 88 ? 5.042 5.371 -18.686 1.00 44.97 88 GLN A C 1
ATOM 702 O O . GLN A 1 88 ? 5.514 6.475 -18.408 1.00 44.97 88 GLN A O 1
ATOM 707 N N . CYS A 1 89 ? 4.825 4.455 -17.741 1.00 54.00 89 CYS A N 1
ATOM 708 C CA . CYS A 1 89 ? 5.210 4.708 -16.357 1.00 54.00 89 CYS A CA 1
ATOM 709 C C . CYS A 1 89 ? 6.746 4.751 -16.213 1.00 54.00 89 CYS A C 1
ATOM 711 O O . CYS A 1 89 ? 7.501 4.264 -17.059 1.00 54.00 89 CYS A O 1
ATOM 713 N N . LYS A 1 90 ? 7.229 5.288 -15.086 1.00 56.75 90 LYS A N 1
ATOM 714 C CA . LYS A 1 90 ? 8.666 5.398 -14.765 1.00 56.75 90 LYS A CA 1
ATOM 715 C C . LYS A 1 90 ? 9.411 4.053 -14.816 1.00 56.75 90 LYS A C 1
ATOM 717 O O . LYS A 1 90 ? 10.643 4.040 -14.920 1.00 56.75 90 LYS A O 1
ATOM 722 N N . ASP A 1 91 ? 8.705 2.934 -14.696 1.00 56.41 91 ASP A N 1
ATOM 723 C CA . ASP A 1 91 ? 9.282 1.597 -14.813 1.00 56.41 91 ASP A CA 1
ATOM 724 C C . ASP A 1 91 ? 9.255 1.052 -16.246 1.00 56.41 91 ASP A C 1
ATOM 726 O O . ASP A 1 91 ? 10.221 0.393 -16.629 1.00 56.41 91 ASP A O 1
ATOM 730 N N . CYS A 1 92 ? 8.260 1.415 -17.061 1.00 56.69 92 CYS A N 1
ATOM 731 C CA . CYS A 1 92 ? 8.189 1.067 -18.485 1.00 56.69 92 CYS A CA 1
ATOM 732 C C . CYS A 1 92 ? 9.249 1.792 -19.333 1.00 56.69 92 CYS A C 1
ATOM 734 O O . CYS A 1 92 ? 9.791 1.215 -20.266 1.00 56.69 92 CYS A O 1
ATOM 736 N N . GLN A 1 93 ? 9.658 3.002 -18.941 1.00 60.06 93 GLN A N 1
ATOM 737 C CA . GLN A 1 93 ? 10.710 3.768 -19.635 1.00 60.06 93 GLN A CA 1
ATOM 738 C C . GLN A 1 93 ? 12.131 3.178 -19.508 1.00 60.06 93 GLN A C 1
ATOM 740 O O . GLN A 1 93 ? 13.082 3.720 -20.067 1.00 60.06 93 GLN A O 1
ATOM 745 N N . LYS A 1 94 ? 12.313 2.103 -18.725 1.00 66.50 94 LYS A N 1
ATOM 746 C CA . LYS A 1 94 ? 13.611 1.422 -18.546 1.00 66.50 94 LYS A CA 1
ATOM 747 C C . LYS A 1 94 ? 13.903 0.387 -19.638 1.00 66.50 94 LYS A C 1
ATOM 749 O O . LYS A 1 94 ? 14.980 -0.212 -19.620 1.00 66.50 94 LYS A O 1
ATOM 754 N N . TYR A 1 95 ? 12.923 0.084 -20.487 1.00 67.94 95 TYR A N 1
ATOM 755 C CA . TYR A 1 95 ? 13.020 -0.988 -21.467 1.00 67.94 95 TYR A CA 1
ATOM 756 C C . TYR A 1 95 ? 13.306 -0.432 -22.854 1.00 67.94 95 TYR A C 1
ATOM 758 O O . TYR A 1 95 ? 12.595 0.440 -23.354 1.00 67.94 95 TYR A O 1
ATOM 766 N N . CYS A 1 96 ? 14.325 -0.985 -23.514 1.00 81.31 96 CYS A N 1
ATOM 767 C CA . CYS A 1 96 ? 14.496 -0.729 -24.934 1.00 81.31 96 CYS A CA 1
ATOM 768 C C . CYS A 1 96 ? 13.326 -1.375 -25.700 1.00 81.31 96 CYS A C 1
ATOM 770 O O . CYS A 1 96 ? 12.761 -2.350 -25.200 1.00 81.31 96 CYS A O 1
ATOM 772 N N . PRO A 1 97 ? 12.996 -0.928 -26.925 1.00 80.50 97 PRO A N 1
ATOM 773 C CA . PRO A 1 97 ? 11.826 -1.429 -27.658 1.00 80.50 97 PRO A CA 1
ATOM 774 C C . PRO A 1 97 ? 11.752 -2.962 -27.776 1.00 80.50 97 PRO A C 1
ATOM 776 O O . PRO A 1 97 ? 10.671 -3.544 -27.774 1.00 80.50 97 PRO A O 1
ATOM 779 N N . LYS A 1 98 ? 12.910 -3.639 -27.823 1.00 84.50 98 LYS A N 1
ATOM 780 C CA . LYS A 1 98 ? 12.998 -5.107 -27.797 1.00 84.50 98 LYS A CA 1
ATOM 781 C C . LYS A 1 98 ? 12.543 -5.694 -26.454 1.00 84.50 98 LYS A C 1
ATOM 783 O O . LYS A 1 98 ? 11.691 -6.575 -26.437 1.00 84.50 98 LYS A O 1
ATOM 788 N N . HIS A 1 99 ? 13.093 -5.205 -25.342 1.00 84.81 99 HIS A N 1
ATOM 789 C CA . HIS A 1 99 ? 12.739 -5.699 -24.008 1.00 84.81 99 HIS A CA 1
ATOM 790 C C . HIS A 1 99 ? 11.370 -5.201 -23.536 1.00 84.81 99 HIS A C 1
ATOM 792 O O . HIS A 1 99 ? 10.791 -5.813 -22.649 1.00 84.81 99 HIS A O 1
ATOM 798 N N . GLU A 1 100 ? 10.836 -4.128 -24.119 1.00 81.19 100 GLU A N 1
ATOM 799 C CA . GLU A 1 100 ? 9.465 -3.679 -23.875 1.00 81.19 100 GLU A CA 1
ATOM 800 C C . GLU A 1 100 ? 8.462 -4.690 -24.438 1.00 81.19 100 GLU A C 1
ATOM 802 O O . GLU A 1 100 ? 7.603 -5.164 -23.697 1.00 81.19 100 GLU A O 1
ATOM 807 N N . LYS A 1 101 ? 8.639 -5.109 -25.701 1.00 82.38 101 LYS A N 1
ATOM 808 C CA . LYS A 1 101 ? 7.837 -6.182 -26.310 1.00 82.38 101 LYS A CA 1
ATOM 809 C C . LYS A 1 101 ? 7.970 -7.500 -25.547 1.00 82.38 101 LYS A C 1
ATOM 811 O O . LYS A 1 101 ? 6.966 -8.099 -25.181 1.00 82.38 101 LYS A O 1
ATOM 816 N N . GLN A 1 102 ? 9.197 -7.905 -25.213 1.00 81.75 102 GLN A N 1
ATOM 817 C CA . GLN A 1 102 ? 9.419 -9.115 -24.413 1.00 81.75 102 GLN A CA 1
ATOM 818 C C . GLN A 1 102 ? 8.790 -9.014 -23.018 1.00 81.75 102 GLN A C 1
ATOM 820 O O . GLN A 1 102 ? 8.251 -9.997 -22.524 1.00 81.75 102 GLN A O 1
ATOM 825 N N . ASN A 1 103 ? 8.822 -7.842 -22.377 1.00 81.06 103 ASN A N 1
ATOM 826 C CA . ASN A 1 103 ? 8.150 -7.631 -21.099 1.00 81.06 103 ASN A CA 1
ATOM 827 C C . ASN A 1 103 ? 6.632 -7.771 -21.240 1.00 81.06 103 ASN A C 1
ATOM 829 O O . ASN A 1 103 ? 6.025 -8.429 -20.409 1.00 81.06 103 ASN A O 1
ATOM 833 N N . 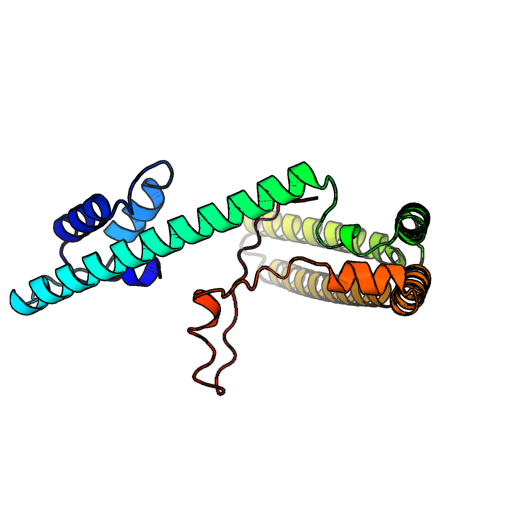GLN A 1 104 ? 6.024 -7.208 -22.285 1.00 77.81 104 GLN A N 1
ATOM 834 C CA . GLN A 1 104 ? 4.589 -7.365 -22.547 1.00 77.81 104 GLN A CA 1
ATOM 835 C C . GLN A 1 104 ? 4.210 -8.840 -22.753 1.00 77.81 104 GLN A C 1
ATOM 837 O O . GLN A 1 104 ? 3.287 -9.330 -22.107 1.00 77.81 104 GLN A O 1
ATOM 842 N N . GLU A 1 105 ? 4.968 -9.575 -23.568 1.00 80.81 105 GLU A N 1
ATOM 843 C CA . GLU A 1 105 ? 4.753 -11.010 -23.804 1.00 80.81 105 GLU A CA 1
ATOM 844 C C . GLU A 1 105 ? 4.939 -11.854 -22.533 1.00 80.81 105 GLU A C 1
ATOM 846 O O . GLU A 1 105 ? 4.168 -12.778 -22.266 1.00 80.81 105 GLU A O 1
ATOM 851 N N . VAL A 1 106 ? 5.965 -11.546 -21.735 1.00 78.44 106 VAL A N 1
ATOM 852 C CA . VAL A 1 106 ? 6.238 -12.230 -20.466 1.00 78.44 106 VAL A CA 1
ATOM 853 C C . VAL A 1 106 ? 5.151 -11.929 -19.443 1.00 78.44 106 VAL A C 1
ATOM 855 O O . VAL A 1 106 ? 4.711 -12.856 -18.771 1.00 78.44 106 VAL A O 1
ATOM 858 N N . MET A 1 107 ? 4.703 -10.678 -19.332 1.00 75.81 107 MET A N 1
ATOM 859 C CA . MET A 1 107 ? 3.650 -10.274 -18.399 1.00 75.81 107 MET A CA 1
ATOM 860 C C . MET A 1 107 ? 2.305 -10.911 -18.757 1.00 75.81 107 MET A C 1
ATOM 862 O O . MET A 1 107 ? 1.664 -11.460 -17.870 1.00 75.81 107 MET A O 1
ATOM 866 N N . ALA A 1 108 ? 1.946 -10.982 -20.042 1.00 75.75 108 ALA A N 1
ATOM 867 C CA . ALA A 1 108 ? 0.734 -11.677 -20.485 1.00 75.75 108 ALA A CA 1
ATOM 868 C C . ALA A 1 108 ? 0.731 -13.169 -20.095 1.00 75.75 108 ALA A C 1
ATOM 870 O O . ALA A 1 108 ? -0.295 -13.724 -19.715 1.00 75.75 108 ALA A O 1
ATOM 871 N N . LYS A 1 109 ? 1.895 -13.833 -20.134 1.00 75.00 109 LYS A N 1
ATOM 872 C CA . LYS A 1 109 ? 2.050 -15.217 -19.640 1.00 75.00 109 LYS A CA 1
ATOM 873 C C . LYS A 1 109 ? 2.143 -15.295 -18.115 1.00 75.00 109 LYS A C 1
ATOM 875 O O . LYS A 1 109 ? 1.906 -16.352 -17.527 1.00 75.00 109 LYS A O 1
ATOM 880 N N . HIS A 1 110 ? 2.551 -14.204 -17.477 1.00 73.75 110 HIS A N 1
ATOM 881 C CA . HIS A 1 110 ? 2.732 -14.126 -16.039 1.00 73.75 110 HIS A CA 1
ATOM 882 C C . HIS A 1 110 ? 1.400 -14.048 -15.292 1.00 73.75 110 HIS A C 1
ATOM 884 O O . HIS A 1 110 ? 1.328 -14.557 -14.177 1.00 73.75 110 HIS A O 1
ATOM 890 N N . ASP A 1 111 ? 0.354 -13.502 -15.913 1.00 72.69 111 ASP A N 1
ATOM 891 C CA . ASP A 1 111 ? -1.000 -13.429 -15.342 1.00 72.69 111 ASP A CA 1
ATOM 892 C C . ASP A 1 111 ? -1.559 -14.808 -14.954 1.00 72.69 111 ASP A C 1
ATOM 894 O O . ASP A 1 111 ? -2.350 -14.936 -14.024 1.00 72.69 111 ASP A O 1
ATOM 898 N N . THR A 1 112 ? -1.089 -15.869 -15.616 1.00 75.19 112 THR A N 1
ATOM 899 C CA . THR A 1 112 ? -1.426 -17.266 -15.305 1.00 75.19 112 THR A CA 1
ATOM 900 C C . THR A 1 112 ? -0.246 -18.048 -14.714 1.00 75.19 112 THR A C 1
ATOM 902 O O . THR A 1 112 ? -0.201 -19.276 -14.784 1.00 75.19 112 THR A O 1
ATOM 905 N N . CYS A 1 113 ? 0.770 -17.375 -14.167 1.00 80.94 113 CYS A N 1
ATOM 906 C CA . CYS A 1 113 ? 1.978 -18.034 -13.672 1.00 80.94 113 CYS A CA 1
ATOM 907 C C . CYS A 1 113 ? 1.705 -18.896 -12.429 1.00 80.94 113 CYS A C 1
ATOM 909 O O . CYS A 1 113 ? 1.587 -18.390 -11.311 1.00 80.94 113 CYS A O 1
ATOM 911 N N . ASN A 1 114 ? 1.747 -20.219 -12.596 1.00 83.88 114 ASN A N 1
ATOM 912 C CA . ASN A 1 114 ? 1.576 -21.183 -11.502 1.00 83.88 114 ASN A CA 1
ATOM 913 C C . ASN A 1 114 ? 2.533 -20.961 -10.319 1.00 83.88 114 ASN A C 1
ATOM 915 O O . ASN A 1 114 ? 2.187 -21.282 -9.187 1.00 83.88 114 ASN A O 1
ATOM 919 N N . PHE A 1 115 ? 3.728 -20.408 -10.554 1.00 82.56 115 PHE A N 1
ATOM 920 C CA . PHE A 1 115 ? 4.682 -20.109 -9.484 1.00 82.56 115 PHE A CA 1
ATOM 921 C C . PHE A 1 115 ? 4.233 -18.912 -8.632 1.00 82.56 115 PHE A C 1
ATOM 923 O O . PHE A 1 115 ? 4.266 -18.972 -7.405 1.00 82.56 115 PHE A O 1
ATOM 930 N N . CYS A 1 116 ? 3.776 -17.833 -9.270 1.00 77.88 116 CYS A N 1
ATOM 931 C CA . CYS A 1 116 ? 3.392 -16.589 -8.597 1.00 77.88 116 CYS A CA 1
ATOM 932 C C . CYS A 1 116 ? 1.982 -16.605 -8.017 1.00 77.88 116 CYS A C 1
ATOM 934 O O . CYS A 1 116 ? 1.733 -15.916 -7.027 1.00 77.88 116 CYS A O 1
ATOM 936 N N . HIS A 1 117 ? 1.109 -17.416 -8.609 1.00 83.19 117 HIS A N 1
ATOM 937 C CA . HIS A 1 117 ? -0.293 -17.569 -8.231 1.00 83.19 117 HIS A CA 1
ATOM 938 C C . HIS A 1 117 ? -0.555 -18.874 -7.456 1.00 83.19 117 HIS A C 1
ATOM 940 O O . HIS A 1 117 ? -1.702 -19.209 -7.168 1.00 83.19 117 HIS A O 1
ATOM 946 N N . LYS A 1 118 ? 0.505 -19.600 -7.057 1.00 86.38 118 LYS A N 1
ATOM 947 C CA . LYS A 1 118 ? 0.430 -20.882 -6.326 1.00 86.38 118 LYS A CA 1
ATOM 948 C C . LYS A 1 118 ? -0.491 -20.828 -5.102 1.00 86.38 118 LYS A C 1
ATOM 950 O O . LYS A 1 118 ? -1.244 -21.765 -4.851 1.00 86.38 118 LYS A O 1
ATOM 955 N N . ASN A 1 119 ? -0.420 -19.729 -4.351 1.00 87.50 119 ASN A N 1
ATOM 956 C CA . ASN A 1 119 ? -1.118 -19.570 -3.076 1.00 87.50 119 ASN A CA 1
ATOM 957 C C . ASN A 1 119 ? -2.402 -18.733 -3.194 1.00 87.50 119 ASN A C 1
ATOM 959 O O . ASN A 1 119 ? -3.106 -18.584 -2.198 1.00 87.50 119 ASN A O 1
ATOM 963 N N . ASP A 1 120 ? -2.738 -18.200 -4.372 1.00 86.75 120 ASP A N 1
ATOM 964 C CA . ASP A 1 120 ? -3.830 -17.228 -4.517 1.00 86.75 120 ASP A CA 1
ATOM 965 C C . ASP A 1 120 ? -5.181 -17.836 -4.115 1.00 86.75 120 ASP A C 1
ATOM 967 O O . ASP A 1 120 ? -5.875 -17.279 -3.262 1.00 86.75 120 ASP A O 1
ATOM 971 N N . LYS A 1 121 ? -5.482 -19.056 -4.584 1.00 89.69 121 LYS A N 1
ATOM 972 C CA . LYS A 1 121 ? -6.691 -19.795 -4.174 1.00 89.69 121 LYS A CA 1
ATOM 973 C C . LYS A 1 121 ? -6.772 -19.996 -2.656 1.00 89.69 121 LYS A C 1
ATOM 975 O O . LYS A 1 121 ? -7.838 -19.872 -2.061 1.00 89.69 121 LYS A O 1
ATOM 980 N N . GLN A 1 122 ? -5.648 -20.304 -2.005 1.00 90.12 122 GLN A N 1
ATOM 981 C CA . GLN A 1 122 ? -5.608 -20.522 -0.554 1.00 90.12 122 GLN A CA 1
ATOM 982 C C . GLN A 1 122 ? -5.768 -19.209 0.225 1.00 90.12 122 GLN A C 1
ATOM 984 O O . GLN A 1 122 ? -6.387 -19.192 1.293 1.00 90.12 122 GLN A O 1
ATOM 989 N N . ILE A 1 123 ? -5.246 -18.100 -0.306 1.00 89.56 123 ILE A N 1
ATOM 990 C CA . ILE A 1 123 ? -5.428 -16.758 0.254 1.00 89.56 123 ILE A CA 1
ATOM 991 C C . ILE A 1 123 ? -6.903 -16.357 0.174 1.00 89.56 123 ILE A C 1
ATOM 993 O O . ILE A 1 123 ? -7.447 -15.900 1.179 1.00 89.56 123 ILE A O 1
ATOM 997 N N . GLU A 1 124 ? -7.562 -16.563 -0.967 1.00 91.25 124 GLU A N 1
ATOM 998 C CA . GLU A 1 124 ? -8.995 -16.285 -1.138 1.00 91.25 124 GLU A CA 1
ATOM 999 C C . GLU A 1 124 ? -9.858 -17.122 -0.194 1.00 91.25 124 GLU A C 1
ATOM 1001 O O . GLU A 1 124 ? -10.671 -16.573 0.548 1.00 91.25 124 GLU A O 1
ATOM 1006 N N . GLN A 1 125 ? -9.612 -18.432 -0.119 1.00 91.88 125 GLN A N 1
ATOM 1007 C CA . GLN A 1 125 ? -10.308 -19.310 0.826 1.00 91.88 125 GLN A CA 1
ATOM 1008 C C . GLN A 1 125 ? -10.094 -18.880 2.282 1.00 91.88 125 GLN A C 1
ATOM 1010 O O . GLN A 1 125 ? -11.012 -18.954 3.099 1.00 91.88 125 GLN A O 1
ATOM 1015 N N . THR A 1 126 ? -8.889 -18.423 2.631 1.00 92.81 126 THR A N 1
ATOM 1016 C CA . THR A 1 126 ? -8.598 -17.940 3.987 1.00 92.81 126 THR A CA 1
ATOM 1017 C C . THR A 1 126 ? -9.310 -16.619 4.272 1.00 92.81 126 THR A C 1
ATOM 1019 O O . THR A 1 126 ? -9.839 -16.456 5.368 1.00 92.81 126 THR A O 1
ATOM 1022 N N . LYS A 1 127 ? -9.378 -15.699 3.299 1.00 92.62 127 LYS A N 1
ATOM 1023 C CA . LYS A 1 127 ? -10.148 -14.449 3.412 1.00 92.62 127 LYS A CA 1
ATOM 1024 C C . LYS A 1 127 ? -11.635 -14.731 3.630 1.00 92.62 127 LYS A C 1
ATOM 1026 O O . LYS A 1 127 ? -12.198 -14.205 4.582 1.00 92.62 127 LYS A O 1
ATOM 1031 N N . ALA A 1 128 ? -12.230 -15.612 2.826 1.00 94.00 128 ALA A N 1
ATOM 1032 C CA . ALA A 1 128 ? -13.636 -15.992 2.965 1.00 94.00 128 ALA A CA 1
ATOM 1033 C C . ALA A 1 128 ? -13.938 -16.559 4.365 1.00 94.00 128 ALA A C 1
ATOM 1035 O O . ALA A 1 128 ? -14.873 -16.117 5.026 1.00 94.00 128 ALA A O 1
ATOM 1036 N N . LYS A 1 129 ? -13.083 -17.458 4.874 1.00 93.94 129 LYS A N 1
ATOM 1037 C CA . LYS A 1 129 ? -13.217 -18.012 6.234 1.00 93.94 129 LYS A CA 1
ATOM 1038 C C . LYS A 1 129 ? -13.056 -16.958 7.333 1.00 93.94 129 LYS A C 1
ATOM 1040 O O . LYS A 1 129 ? -13.705 -17.050 8.368 1.00 93.94 129 LYS A O 1
ATOM 1045 N N . VAL A 1 130 ? -12.180 -15.970 7.140 1.00 94.56 130 VAL A N 1
ATOM 1046 C CA . VAL A 1 130 ? -12.010 -14.857 8.088 1.00 94.56 130 VAL A CA 1
ATOM 1047 C C . VAL A 1 130 ? -13.283 -14.016 8.175 1.00 94.56 130 VAL A C 1
ATOM 1049 O O . VAL A 1 130 ? -13.694 -13.690 9.288 1.00 94.56 130 VAL A O 1
ATOM 1052 N N . GLU A 1 131 ? -13.913 -13.696 7.044 1.00 94.69 131 GLU A N 1
ATOM 1053 C CA . GLU A 1 131 ? -15.182 -12.956 7.036 1.00 94.69 131 GLU A CA 1
ATOM 1054 C C . GLU A 1 131 ? -16.321 -13.779 7.652 1.00 94.69 131 GLU A C 1
ATOM 1056 O O . GLU A 1 131 ? -17.016 -13.288 8.538 1.00 94.69 131 GLU A O 1
ATOM 1061 N N . GLU A 1 132 ? -16.422 -15.070 7.326 1.00 95.31 132 GLU A N 1
ATOM 1062 C CA . GLU A 1 132 ? -17.428 -15.962 7.917 1.00 95.31 132 GLU A CA 1
ATOM 1063 C C . GLU A 1 132 ? -17.327 -16.028 9.456 1.00 95.31 132 GLU A C 1
ATOM 1065 O O . GLU A 1 132 ? -18.335 -15.968 10.168 1.00 95.31 132 GLU A O 1
ATOM 1070 N N . ILE A 1 133 ? -16.106 -16.119 10.003 1.00 94.50 133 ILE A N 1
ATOM 1071 C CA . ILE A 1 133 ? -15.885 -16.142 11.457 1.00 94.50 133 ILE A CA 1
ATOM 1072 C C . ILE A 1 133 ? -16.232 -14.784 12.087 1.00 94.50 133 ILE A C 1
ATOM 1074 O O . ILE A 1 133 ? -16.825 -14.755 13.168 1.00 94.50 133 ILE A O 1
ATOM 1078 N N . LYS A 1 134 ? -15.911 -13.658 11.433 1.00 94.75 134 LYS A N 1
ATOM 1079 C CA . LYS A 1 134 ? -16.296 -12.323 11.925 1.00 94.75 134 LYS A CA 1
ATOM 1080 C C . LYS A 1 134 ? -17.812 -12.183 12.014 1.00 94.75 134 LYS A C 1
ATOM 1082 O O . LYS A 1 134 ? -18.316 -11.795 13.066 1.00 94.75 134 LYS A O 1
ATOM 1087 N N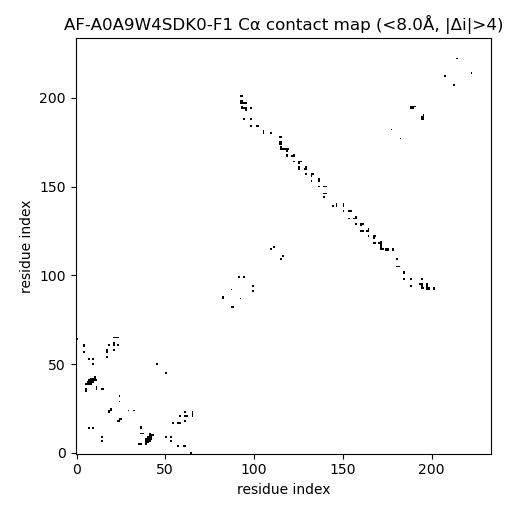 . GLU A 1 135 ? -18.537 -12.570 10.969 1.00 95.44 135 GLU A N 1
ATOM 1088 C CA . GLU A 1 135 ? -20.002 -12.536 10.958 1.00 95.44 135 GLU A CA 1
ATOM 1089 C C . GLU A 1 135 ? -20.608 -13.434 12.043 1.00 95.44 135 GLU A C 1
ATOM 1091 O O . GLU A 1 135 ? -21.610 -13.082 12.669 1.00 95.44 135 GLU A O 1
ATOM 1096 N N . LYS A 1 136 ? -20.015 -14.608 12.297 1.00 94.44 136 LYS A N 1
ATOM 1097 C CA . LYS A 1 136 ? -20.426 -15.494 13.399 1.00 94.44 136 LYS A CA 1
ATOM 1098 C C . LYS A 1 136 ? -20.217 -14.835 14.764 1.00 94.44 136 LYS A C 1
ATOM 1100 O O . LYS A 1 136 ? -21.116 -14.896 15.600 1.00 94.44 136 LYS A O 1
ATOM 1105 N N . ILE A 1 137 ? -19.080 -14.171 14.979 1.00 93.44 137 ILE A N 1
ATOM 1106 C CA . ILE A 1 137 ? -18.799 -13.429 16.219 1.00 93.44 137 ILE A CA 1
ATOM 1107 C C . ILE A 1 137 ? -19.803 -12.288 16.408 1.00 93.44 137 ILE A C 1
ATOM 1109 O O . ILE A 1 137 ? -20.329 -12.123 17.508 1.00 93.44 137 ILE A O 1
ATOM 1113 N N . GLU A 1 138 ? -20.088 -11.505 15.367 1.00 93.94 138 GLU A N 1
ATOM 1114 C CA . GLU A 1 138 ? -21.053 -10.405 15.457 1.00 93.94 138 GLU A CA 1
ATOM 1115 C C . GLU A 1 138 ? -22.469 -10.897 15.747 1.00 93.94 138 GLU A C 1
ATOM 1117 O O . GLU A 1 138 ? -23.142 -10.340 16.617 1.00 93.94 138 GLU A O 1
ATOM 1122 N N . ARG A 1 139 ? -22.908 -11.967 15.073 1.00 94.00 139 ARG A N 1
ATOM 1123 C CA . ARG A 1 139 ? -24.205 -12.596 15.347 1.00 94.00 139 ARG A CA 1
ATOM 1124 C C . ARG A 1 139 ? -24.295 -13.072 16.791 1.00 94.00 139 ARG A C 1
ATOM 1126 O O . ARG A 1 139 ? -25.255 -12.719 17.464 1.00 94.00 139 ARG A O 1
ATOM 1133 N N . LEU A 1 140 ? -23.280 -13.778 17.292 1.00 91.56 140 LEU A N 1
ATOM 1134 C CA . LEU A 1 140 ? -23.249 -14.263 18.676 1.00 91.56 140 LEU A CA 1
ATOM 1135 C C . LEU A 1 140 ? -23.249 -13.129 19.703 1.00 91.56 140 LEU A C 1
ATOM 1137 O O . LEU A 1 140 ? -23.973 -13.212 20.691 1.00 91.56 140 LEU A O 1
ATOM 1141 N N . LYS A 1 141 ? -22.507 -12.044 19.455 1.00 91.12 141 LYS A N 1
ATOM 1142 C CA . LYS A 1 141 ? -22.527 -10.854 20.320 1.00 91.12 141 LYS A CA 1
ATOM 1143 C C . LYS A 1 141 ? -23.911 -10.206 20.388 1.00 91.12 141 LYS A C 1
ATOM 1145 O O . LYS A 1 141 ? -24.296 -9.747 21.457 1.00 91.12 141 LYS A O 1
ATOM 1150 N N . LYS A 1 142 ? -24.651 -10.183 19.272 1.00 92.25 142 LYS A N 1
ATOM 1151 C CA . LYS A 1 142 ? -26.012 -9.628 19.200 1.00 92.25 142 LYS A CA 1
ATOM 1152 C C . LYS A 1 142 ? -27.060 -10.560 19.814 1.00 92.25 142 LYS A C 1
ATOM 1154 O O . LYS A 1 142 ? -27.933 -10.090 20.530 1.00 92.25 142 LYS A O 1
ATOM 1159 N N . SER A 1 143 ? -26.984 -11.866 19.550 1.00 90.50 143 SER A N 1
ATOM 1160 C CA . SER A 1 143 ? -28.007 -12.831 19.974 1.00 90.50 143 SER A CA 1
ATOM 1161 C C . SER A 1 143 ? -27.809 -13.361 21.394 1.00 90.50 143 SER A C 1
ATOM 1163 O O . SER A 1 143 ? -28.781 -13.706 22.057 1.00 90.50 143 SER A O 1
ATOM 1165 N N . LYS A 1 144 ? -26.557 -13.505 21.849 1.00 88.25 144 LYS A N 1
ATOM 1166 C CA . LYS A 1 144 ? -26.195 -14.108 23.143 1.00 88.25 144 LYS A CA 1
ATOM 1167 C C . LYS A 1 144 ? -24.953 -13.423 23.742 1.00 88.25 144 LYS A C 1
ATOM 1169 O O . LYS A 1 144 ? -23.882 -14.030 23.795 1.00 88.25 144 LYS A O 1
ATOM 1174 N N . PRO A 1 145 ? -25.077 -12.186 24.252 1.00 78.19 145 PRO A N 1
ATOM 1175 C CA . PRO A 1 145 ? -23.943 -11.429 24.795 1.00 78.19 145 PRO A CA 1
ATOM 1176 C C . PRO A 1 145 ? -23.233 -12.120 25.978 1.00 78.19 145 PRO A C 1
ATOM 1178 O O . PRO A 1 145 ? -22.046 -11.890 26.196 1.00 78.19 145 PRO A O 1
ATOM 1181 N N . GLY A 1 146 ? -23.913 -13.023 26.698 1.00 83.50 146 GLY A N 1
ATOM 1182 C CA . GLY A 1 146 ? -23.333 -13.830 27.781 1.00 83.50 146 GLY A CA 1
ATOM 1183 C C . GLY A 1 146 ? -22.485 -15.033 27.336 1.00 83.50 146 GLY A C 1
ATOM 1184 O O . GLY A 1 146 ? -21.851 -15.669 28.176 1.00 83.50 146 GLY A O 1
ATOM 1185 N N . ALA A 1 147 ? -22.422 -15.355 26.037 1.00 88.94 147 ALA A N 1
ATOM 1186 C CA . ALA A 1 147 ? -21.673 -16.496 25.494 1.00 88.94 147 ALA A CA 1
ATOM 1187 C C . ALA A 1 147 ? -20.154 -16.226 25.393 1.00 88.94 147 ALA A C 1
ATOM 1189 O O . ALA A 1 147 ? -19.508 -16.508 24.381 1.00 88.94 147 ALA A O 1
ATOM 1190 N N . THR A 1 148 ? -19.556 -15.671 26.449 1.00 89.62 148 THR A N 1
ATOM 1191 C CA . THR A 1 148 ? -18.162 -15.194 26.479 1.00 89.62 148 THR A CA 1
ATOM 1192 C C . THR A 1 148 ? -17.151 -16.278 26.107 1.00 89.62 148 THR A C 1
ATOM 1194 O O . THR A 1 148 ? -16.239 -16.018 25.325 1.00 89.62 148 THR A O 1
ATOM 1197 N N . LYS A 1 149 ? -17.335 -17.518 26.580 1.00 91.62 149 LYS A N 1
ATOM 1198 C CA . LYS A 1 149 ? -16.457 -18.654 26.241 1.00 91.62 149 LYS A CA 1
ATOM 1199 C C . LYS A 1 149 ? -16.507 -19.029 24.755 1.00 91.62 149 LYS A C 1
ATOM 1201 O O . LYS A 1 149 ? -15.471 -19.351 24.178 1.00 91.62 149 LYS A O 1
ATOM 1206 N N . GLU A 1 150 ? -17.682 -18.998 24.129 1.00 90.50 150 GLU A N 1
ATOM 1207 C CA . GLU A 1 150 ? -17.850 -19.315 22.702 1.00 90.50 150 GLU A CA 1
ATOM 1208 C C . GLU A 1 150 ? -17.298 -18.198 21.816 1.00 90.50 150 GLU A C 1
ATOM 1210 O O . GLU A 1 150 ? -16.554 -18.465 20.870 1.00 90.50 150 GLU A O 1
ATOM 1215 N N . ILE A 1 151 ? -17.568 -16.942 22.183 1.00 91.00 151 ILE A N 1
ATOM 1216 C CA . ILE A 1 151 ? -16.993 -15.766 21.524 1.00 91.00 151 ILE A CA 1
ATOM 1217 C C . ILE A 1 151 ? -15.462 -15.817 21.606 1.00 91.00 151 ILE A C 1
ATOM 1219 O O . ILE A 1 151 ? -14.794 -15.633 20.591 1.00 91.00 151 ILE A O 1
ATOM 1223 N N . GLN A 1 152 ? -14.892 -16.140 22.771 1.00 93.44 152 GLN A N 1
ATOM 1224 C CA . GLN A 1 152 ? -13.440 -16.241 22.942 1.00 93.44 152 GLN A CA 1
ATOM 1225 C C . GLN A 1 152 ? -12.826 -17.349 22.073 1.00 93.44 152 GLN A C 1
ATOM 1227 O O . GLN A 1 152 ? -11.761 -17.152 21.483 1.00 93.44 152 GLN A O 1
ATOM 1232 N N . LYS A 1 153 ? -13.493 -18.506 21.944 1.00 94.94 153 LYS A N 1
ATOM 1233 C CA . LYS A 1 153 ? -13.054 -19.589 21.045 1.00 94.94 153 LYS A CA 1
ATOM 1234 C C . LYS A 1 153 ? -13.005 -19.122 19.589 1.00 94.94 153 LYS A C 1
ATOM 1236 O O . LYS A 1 153 ? -11.983 -19.320 18.933 1.00 94.94 153 LYS A O 1
ATOM 1241 N N . LEU A 1 154 ? -14.056 -18.452 19.115 1.00 93.50 154 LEU A N 1
ATOM 1242 C CA . LEU A 1 154 ? -14.118 -17.923 17.750 1.00 93.50 154 LEU A CA 1
ATOM 1243 C C . LEU A 1 154 ? -13.096 -16.807 17.506 1.00 93.50 154 LEU A C 1
ATOM 1245 O O . LEU A 1 154 ? -12.497 -16.751 16.438 1.00 93.50 154 LEU A O 1
ATOM 1249 N N . VAL A 1 155 ? -12.838 -15.948 18.495 1.00 93.31 155 VAL A N 1
ATOM 1250 C CA . VAL A 1 155 ? -11.781 -14.923 18.415 1.00 93.31 155 VAL A CA 1
ATOM 1251 C C . VAL A 1 155 ? -10.399 -15.571 18.287 1.00 93.31 155 VAL A C 1
ATOM 1253 O O . VAL A 1 155 ? -9.593 -15.156 17.453 1.00 93.31 155 VAL A O 1
ATOM 1256 N N . ASN A 1 156 ? -10.124 -16.625 19.055 1.00 95.44 156 ASN A N 1
ATOM 1257 C CA . ASN A 1 156 ? -8.869 -17.368 18.943 1.00 95.44 156 ASN A CA 1
ATOM 1258 C C . ASN A 1 156 ? -8.732 -18.053 17.573 1.00 95.44 156 ASN A C 1
ATOM 1260 O O . ASN A 1 156 ? -7.649 -18.047 16.983 1.00 95.44 156 ASN A O 1
ATOM 1264 N N . GLU A 1 157 ? -9.817 -18.620 17.045 1.00 94.88 157 GLU A N 1
ATOM 1265 C CA . GLU A 1 157 ? -9.848 -19.207 15.704 1.00 94.88 157 GLU A CA 1
ATOM 1266 C C . GLU A 1 157 ? -9.612 -18.155 14.611 1.00 94.88 157 GLU A C 1
ATOM 1268 O O . GLU A 1 157 ? -8.776 -18.360 13.726 1.00 94.88 157 GLU A O 1
ATOM 1273 N N . LEU A 1 158 ? -10.262 -16.993 14.719 1.00 95.25 158 LEU A N 1
ATOM 1274 C CA . LEU A 1 158 ? -10.066 -15.849 13.832 1.00 95.25 158 LEU A CA 1
ATOM 1275 C C . LEU A 1 158 ? -8.595 -15.425 13.794 1.00 95.25 158 LEU A C 1
ATOM 1277 O O . LEU A 1 158 ? -8.034 -15.233 12.715 1.00 95.25 158 LEU A O 1
ATOM 1281 N N . ASN A 1 159 ? -7.952 -15.313 14.958 1.00 94.19 159 ASN A N 1
ATOM 1282 C CA . ASN A 1 159 ? -6.542 -14.936 15.057 1.00 94.19 159 ASN A CA 1
ATOM 1283 C C . ASN A 1 159 ? -5.628 -15.979 14.400 1.00 94.19 159 ASN A C 1
ATOM 1285 O O . ASN A 1 159 ? -4.739 -15.614 13.627 1.00 94.19 159 ASN A O 1
ATOM 1289 N N . LYS A 1 160 ? -5.889 -17.276 14.612 1.00 95.62 160 LYS A N 1
ATOM 1290 C CA . LYS A 1 160 ? -5.161 -18.358 13.927 1.00 95.62 160 LYS A CA 1
ATOM 1291 C C . LYS A 1 160 ? -5.313 -18.270 12.405 1.00 95.62 160 LYS A C 1
ATOM 1293 O O . LYS A 1 160 ? -4.324 -18.408 11.687 1.00 95.62 160 LYS A O 1
ATOM 1298 N N . LYS A 1 161 ? -6.522 -17.999 11.900 1.00 93.00 161 LYS A N 1
ATOM 1299 C CA . LYS A 1 161 ? -6.776 -17.847 10.456 1.00 93.00 161 LYS A CA 1
ATOM 1300 C C . LYS A 1 161 ? -6.134 -16.599 9.863 1.00 93.00 161 LYS A C 1
ATOM 1302 O O . LYS A 1 161 ? -5.571 -16.681 8.773 1.00 93.00 161 LYS A O 1
ATOM 1307 N N . LYS A 1 162 ? -6.130 -15.475 10.583 1.00 92.12 162 LYS A N 1
ATOM 1308 C CA . LYS A 1 162 ? -5.403 -14.263 10.173 1.00 92.12 162 LYS A CA 1
ATOM 1309 C C . LYS A 1 162 ? -3.901 -14.523 10.044 1.00 92.12 162 LYS A C 1
ATOM 1311 O O . LYS A 1 162 ? -3.337 -14.200 9.000 1.00 92.12 162 LYS A O 1
ATOM 1316 N N . ALA A 1 163 ? -3.294 -15.176 11.037 1.00 93.19 163 ALA A N 1
ATOM 1317 C CA . ALA A 1 163 ? -1.877 -15.542 11.009 1.00 93.19 163 ALA A CA 1
ATOM 1318 C C . ALA A 1 163 ? -1.551 -16.514 9.859 1.00 93.19 163 ALA A C 1
ATOM 1320 O O . ALA A 1 163 ? -0.552 -16.347 9.164 1.00 93.19 163 ALA A O 1
ATOM 1321 N N . GLN A 1 164 ? -2.416 -17.504 9.602 1.00 93.38 164 GLN A N 1
ATOM 1322 C CA . GLN A 1 164 ? -2.281 -18.397 8.446 1.00 93.38 164 GLN A CA 1
ATOM 1323 C C . GLN A 1 164 ? -2.327 -17.619 7.119 1.00 93.38 164 GLN A C 1
ATOM 1325 O O . GLN A 1 164 ? -1.486 -17.831 6.249 1.00 93.38 164 GLN A O 1
ATOM 1330 N N . GLY A 1 165 ? -3.277 -16.692 6.972 1.00 90.88 165 GLY A N 1
ATOM 1331 C CA . GLY A 1 165 ? -3.394 -15.856 5.778 1.00 90.88 165 GLY A CA 1
ATOM 1332 C C . GLY A 1 165 ? -2.189 -14.938 5.572 1.00 90.88 165 GLY A C 1
ATOM 1333 O O . GLY A 1 165 ? -1.783 -14.705 4.437 1.00 90.88 165 GLY A O 1
ATOM 1334 N N . GLU A 1 166 ? -1.593 -14.435 6.650 1.00 90.75 166 GLU A N 1
ATOM 1335 C CA . GLU A 1 166 ? -0.372 -13.630 6.591 1.00 90.75 166 GLU A CA 1
ATOM 1336 C C . GLU A 1 166 ? 0.836 -14.441 6.120 1.00 90.75 166 GLU A C 1
ATOM 1338 O O . GLU A 1 166 ? 1.533 -14.000 5.206 1.00 90.75 166 GLU A O 1
ATOM 1343 N N . LYS A 1 167 ? 1.021 -15.661 6.643 1.00 92.44 167 LYS A N 1
ATOM 1344 C CA . LYS A 1 167 ? 2.060 -16.586 6.162 1.00 92.44 167 LYS A CA 1
ATOM 1345 C C . LYS A 1 167 ? 1.914 -16.868 4.666 1.00 92.44 167 LYS A C 1
ATOM 1347 O O . LYS A 1 167 ? 2.875 -16.702 3.920 1.00 92.44 167 LYS A O 1
ATOM 1352 N N . LEU A 1 168 ? 0.700 -17.186 4.208 1.00 88.75 168 LEU A N 1
ATOM 1353 C CA . LEU A 1 168 ? 0.425 -17.435 2.788 1.00 88.75 168 LEU A CA 1
ATOM 1354 C C . LEU A 1 168 ? 0.721 -16.215 1.907 1.00 88.75 168 LEU A C 1
ATOM 1356 O O . LEU A 1 168 ? 1.269 -16.375 0.817 1.00 88.75 168 LEU A O 1
ATOM 1360 N N . ARG A 1 169 ? 0.392 -14.999 2.370 1.00 87.69 169 ARG A N 1
ATOM 1361 C CA . ARG A 1 169 ? 0.726 -13.750 1.663 1.00 87.69 169 ARG A CA 1
ATOM 1362 C C . ARG A 1 169 ? 2.232 -13.518 1.602 1.00 87.69 169 ARG A C 1
ATOM 1364 O O . ARG A 1 169 ? 2.730 -13.109 0.556 1.00 87.69 169 ARG A O 1
ATOM 1371 N N . HIS A 1 170 ? 2.952 -13.793 2.687 1.00 86.94 170 HIS A N 1
ATOM 1372 C CA . HIS A 1 170 ? 4.406 -13.659 2.723 1.00 86.94 170 HIS A CA 1
ATOM 1373 C C . HIS A 1 170 ? 5.086 -14.646 1.762 1.00 86.94 170 HIS A C 1
ATOM 1375 O O . HIS A 1 170 ? 5.959 -14.261 0.985 1.00 86.94 170 HIS A O 1
ATOM 1381 N N . GLU A 1 171 ? 4.625 -15.896 1.730 1.00 83.25 171 GLU A N 1
ATOM 1382 C CA . GLU A 1 171 ? 5.085 -16.905 0.773 1.00 83.25 171 GLU A CA 1
ATOM 1383 C C . GLU A 1 171 ? 4.740 -16.535 -0.676 1.00 83.25 171 GLU A C 1
ATOM 1385 O O . GLU A 1 171 ? 5.595 -16.627 -1.555 1.00 83.25 171 GLU A O 1
ATOM 1390 N N . ALA A 1 172 ? 3.517 -16.061 -0.939 1.00 81.62 172 ALA A N 1
ATOM 1391 C CA . ALA A 1 172 ? 3.113 -15.601 -2.268 1.00 81.62 172 ALA A CA 1
ATOM 1392 C C . ALA A 1 172 ? 3.989 -14.434 -2.744 1.00 81.62 172 ALA A C 1
ATOM 1394 O O . ALA A 1 172 ? 4.432 -14.408 -3.893 1.00 81.62 172 ALA A O 1
ATOM 1395 N N . PHE A 1 173 ? 4.302 -13.495 -1.848 1.00 81.69 173 PHE A N 1
ATOM 1396 C CA . PHE A 1 173 ? 5.232 -12.409 -2.128 1.00 81.69 173 PHE A CA 1
ATOM 1397 C C . PHE A 1 173 ? 6.636 -12.934 -2.451 1.00 81.69 173 PHE A C 1
ATOM 1399 O O . PHE A 1 173 ? 7.209 -12.562 -3.477 1.00 81.69 173 PHE A O 1
ATOM 1406 N N . ALA A 1 174 ? 7.172 -13.848 -1.638 1.00 81.25 174 ALA A N 1
ATOM 1407 C CA . ALA A 1 174 ? 8.471 -14.466 -1.888 1.00 81.25 174 ALA A CA 1
ATOM 1408 C C . ALA A 1 174 ? 8.514 -15.183 -3.250 1.00 81.25 174 ALA A C 1
ATOM 1410 O O . ALA A 1 174 ? 9.490 -15.036 -3.990 1.00 81.25 174 ALA A O 1
ATOM 1411 N N . ASN A 1 175 ? 7.442 -15.886 -3.626 1.00 75.81 175 ASN A N 1
ATOM 1412 C CA . ASN A 1 175 ? 7.313 -16.536 -4.930 1.00 75.81 175 ASN A CA 1
ATOM 1413 C C . ASN A 1 175 ? 7.276 -15.513 -6.078 1.00 75.81 175 ASN A C 1
ATOM 1415 O O . ASN A 1 175 ? 7.947 -15.689 -7.090 1.00 75.81 175 ASN A O 1
ATOM 1419 N N . ARG A 1 176 ? 6.565 -14.391 -5.933 1.00 78.62 176 ARG A N 1
ATOM 1420 C CA . ARG A 1 176 ? 6.562 -13.316 -6.945 1.00 78.62 176 ARG A CA 1
ATOM 1421 C C . ARG A 1 176 ? 7.947 -12.695 -7.132 1.00 78.62 176 ARG A C 1
ATOM 1423 O O . ARG A 1 176 ? 8.381 -12.483 -8.262 1.00 78.62 176 ARG A O 1
ATOM 1430 N N . VAL A 1 177 ? 8.685 -12.471 -6.045 1.00 78.94 177 VAL A N 1
ATOM 1431 C CA . VAL A 1 177 ? 10.062 -11.946 -6.101 1.00 78.94 177 VAL A CA 1
ATOM 1432 C C . VAL A 1 177 ? 11.018 -12.942 -6.765 1.00 78.94 177 VAL A C 1
ATOM 1434 O O . VAL A 1 177 ? 11.888 -12.545 -7.544 1.00 78.94 177 VAL A O 1
ATOM 1437 N N . LYS A 1 178 ? 10.852 -14.237 -6.484 1.00 81.38 178 LYS A N 1
ATOM 1438 C CA . LYS A 1 178 ? 11.703 -15.315 -7.004 1.00 81.38 178 LYS A CA 1
ATOM 1439 C C . LYS A 1 178 ? 11.239 -15.880 -8.349 1.00 81.38 178 LYS A C 1
ATOM 1441 O O . LYS A 1 178 ? 11.865 -16.819 -8.829 1.00 81.38 178 LYS A O 1
ATOM 1446 N N . CYS A 1 179 ? 10.204 -15.307 -8.966 1.00 81.94 179 CYS A N 1
ATOM 1447 C CA . CYS A 1 179 ? 9.644 -15.786 -10.227 1.00 81.94 179 CYS A CA 1
ATOM 1448 C C . CYS A 1 179 ? 10.738 -15.988 -11.290 1.00 81.94 179 CYS A C 1
ATOM 1450 O O . CYS A 1 179 ? 11.356 -15.001 -11.707 1.00 81.94 179 CYS A O 1
ATOM 1452 N N . PRO A 1 180 ? 10.985 -17.230 -11.751 1.00 82.94 180 PRO A N 1
ATOM 1453 C CA . PRO A 1 180 ? 12.048 -17.513 -12.714 1.00 82.94 180 PRO A CA 1
ATOM 1454 C C . PRO A 1 180 ? 11.871 -16.739 -14.023 1.00 82.94 180 PRO A C 1
ATOM 1456 O O . PRO A 1 180 ? 12.833 -16.176 -14.543 1.00 82.94 180 PRO A O 1
ATOM 1459 N N . THR A 1 181 ? 10.631 -16.633 -14.511 1.00 78.12 181 THR A N 1
ATOM 1460 C CA . THR A 1 181 ? 10.294 -15.929 -15.756 1.00 78.12 181 THR A CA 1
ATOM 1461 C C . THR A 1 181 ? 10.610 -14.436 -15.665 1.00 78.12 181 THR A C 1
ATOM 1463 O O . THR A 1 181 ? 11.284 -13.889 -16.537 1.00 78.12 181 THR A O 1
ATOM 1466 N N . LEU A 1 182 ? 10.196 -13.777 -14.575 1.00 79.12 182 LEU A N 1
ATOM 1467 C CA . LEU A 1 182 ? 10.490 -12.355 -14.367 1.00 79.12 182 LEU A CA 1
ATOM 1468 C C . LEU A 1 182 ? 11.969 -12.113 -14.062 1.00 79.12 182 LEU A C 1
ATOM 1470 O O . LEU A 1 182 ? 12.525 -11.093 -14.467 1.00 79.12 182 LEU A O 1
ATOM 1474 N N . ASN A 1 183 ? 12.623 -13.027 -13.343 1.00 81.94 183 ASN A N 1
ATOM 1475 C CA . ASN A 1 183 ? 14.038 -12.893 -13.017 1.00 81.94 183 ASN A CA 1
ATOM 1476 C C . ASN A 1 183 ? 14.927 -13.037 -14.249 1.00 81.94 183 ASN A C 1
ATOM 1478 O O . ASN A 1 183 ? 15.866 -12.255 -14.371 1.00 81.94 183 ASN A O 1
ATOM 1482 N N . LYS A 1 184 ? 14.583 -13.925 -15.189 1.00 84.62 184 LYS A N 1
ATOM 1483 C CA . LYS A 1 184 ? 15.268 -14.039 -16.481 1.00 84.62 184 LYS A CA 1
ATOM 1484 C C . LYS A 1 184 ? 15.202 -12.731 -17.277 1.00 84.62 184 LYS A C 1
ATOM 1486 O O . LYS A 1 184 ? 16.226 -12.225 -17.722 1.00 84.62 184 LYS A O 1
ATOM 1491 N N . LEU A 1 185 ? 14.021 -12.117 -17.360 1.00 81.62 185 LEU A N 1
ATOM 1492 C CA . LEU A 1 185 ? 13.861 -10.823 -18.028 1.00 81.62 185 LEU A CA 1
ATOM 1493 C C . LEU A 1 185 ? 14.649 -9.703 -17.319 1.00 81.62 185 LEU A C 1
ATOM 1495 O O . LEU A 1 185 ? 15.250 -8.841 -17.964 1.00 81.62 185 LEU A O 1
ATOM 1499 N N . LYS A 1 186 ? 14.695 -9.713 -15.979 1.00 81.56 186 LYS A N 1
ATOM 1500 C CA . LYS A 1 186 ? 15.494 -8.752 -15.200 1.00 81.56 186 LYS A CA 1
ATOM 1501 C C . LYS A 1 186 ? 16.996 -8.901 -15.459 1.00 81.56 186 LYS A C 1
ATOM 1503 O O . LYS A 1 186 ? 17.674 -7.875 -15.549 1.00 81.56 186 LYS A O 1
ATOM 1508 N N . THR A 1 187 ? 17.530 -10.121 -15.544 1.00 85.88 187 THR A N 1
ATOM 1509 C CA . THR A 1 187 ? 18.951 -10.355 -15.851 1.00 85.88 187 THR A CA 1
ATOM 1510 C C . THR A 1 187 ? 19.288 -9.978 -17.288 1.00 85.88 187 THR A C 1
ATOM 1512 O O . THR A 1 187 ? 20.264 -9.259 -17.494 1.00 85.88 187 THR A O 1
ATOM 1515 N N . GLU A 1 188 ? 18.451 -10.351 -18.260 1.00 85.06 188 GLU A N 1
ATOM 1516 C CA . GLU A 1 188 ? 18.611 -9.953 -19.668 1.00 85.06 188 GLU A CA 1
ATOM 1517 C C . GLU A 1 188 ? 18.636 -8.424 -19.820 1.00 85.06 188 GLU A C 1
ATOM 1519 O O . GLU A 1 188 ? 19.537 -7.865 -20.451 1.00 85.06 188 GLU A O 1
ATOM 1524 N N . ARG A 1 189 ? 17.728 -7.713 -19.135 1.00 82.06 189 ARG A N 1
ATOM 1525 C CA . ARG A 1 189 ? 17.718 -6.242 -19.117 1.00 82.06 189 ARG A CA 1
ATOM 1526 C C . ARG A 1 189 ? 19.001 -5.658 -18.532 1.00 82.06 189 ARG A C 1
ATOM 1528 O O . ARG A 1 189 ? 19.529 -4.700 -19.090 1.00 82.06 189 ARG A O 1
ATOM 1535 N N . LYS A 1 190 ? 19.492 -6.199 -17.410 1.00 82.50 190 LYS A N 1
ATOM 1536 C CA . LYS A 1 190 ? 20.726 -5.716 -16.765 1.00 82.50 190 LYS A CA 1
ATOM 1537 C C . LYS A 1 190 ? 21.944 -5.855 -17.675 1.00 82.50 190 LYS A C 1
ATOM 1539 O O . LYS A 1 190 ? 22.834 -5.020 -17.576 1.00 82.50 190 LYS A O 1
ATOM 1544 N N . ALA A 1 191 ? 21.977 -6.858 -18.547 1.00 86.88 191 ALA A N 1
ATOM 1545 C CA . ALA A 1 191 ? 23.052 -7.054 -19.517 1.00 86.88 191 ALA A CA 1
ATOM 1546 C C . ALA A 1 191 ? 22.878 -6.223 -20.807 1.00 86.88 191 ALA A C 1
ATOM 1548 O O . ALA A 1 191 ? 23.815 -6.091 -21.590 1.00 86.88 191 ALA A O 1
ATOM 1549 N N . CYS A 1 192 ? 21.699 -5.642 -21.051 1.00 86.38 192 CYS A N 1
ATOM 1550 C CA . CYS A 1 192 ? 21.417 -4.903 -22.278 1.00 86.38 192 CYS A CA 1
ATOM 1551 C C . CYS A 1 192 ? 21.915 -3.452 -22.214 1.00 86.38 192 CYS A C 1
ATOM 1553 O O . CYS A 1 192 ? 21.332 -2.621 -21.516 1.00 86.38 192 CYS A O 1
ATOM 1555 N N . SER A 1 193 ? 22.922 -3.117 -23.026 1.00 85.19 193 SER A N 1
ATOM 1556 C CA . SER A 1 193 ? 23.491 -1.762 -23.132 1.00 85.19 193 SER A CA 1
ATOM 1557 C C . SER A 1 193 ? 22.440 -0.681 -23.422 1.00 85.19 193 SER A C 1
ATOM 1559 O O . SER A 1 193 ? 22.406 0.339 -22.740 1.00 85.19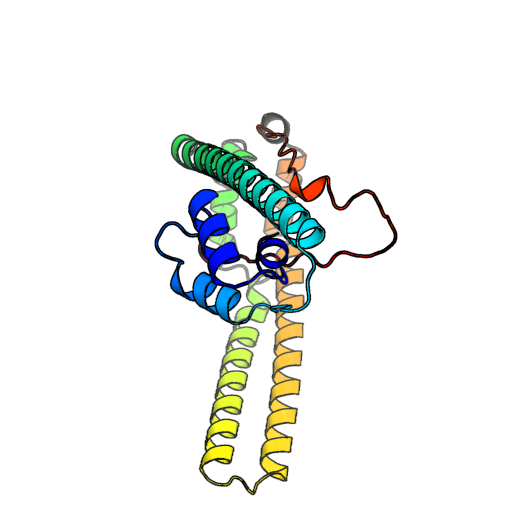 193 SER A O 1
ATOM 1561 N N . LYS A 1 194 ? 21.501 -0.934 -24.346 1.00 83.62 194 LYS A N 1
ATOM 1562 C CA . LYS A 1 194 ? 20.401 0.000 -24.667 1.00 83.62 194 LYS A CA 1
ATOM 1563 C C . LYS A 1 194 ? 19.460 0.247 -23.478 1.00 83.62 194 LYS A C 1
ATOM 1565 O O . LYS A 1 194 ? 19.021 1.376 -23.271 1.00 83.62 194 LYS A O 1
ATOM 1570 N N . CYS A 1 195 ? 19.157 -0.786 -22.687 1.00 81.19 195 CYS A N 1
ATOM 1571 C CA . CYS A 1 195 ? 18.348 -0.637 -21.471 1.00 81.19 195 CYS A CA 1
ATOM 1572 C C . CYS A 1 195 ? 19.120 0.101 -20.368 1.00 81.19 195 CYS A C 1
ATOM 1574 O O . CYS A 1 195 ? 18.553 0.953 -19.689 1.00 81.19 195 CYS A O 1
ATOM 1576 N N . GLN A 1 196 ? 20.420 -0.174 -20.211 1.00 80.62 196 GLN A N 1
ATOM 1577 C CA . GLN A 1 196 ? 21.277 0.555 -19.271 1.00 80.62 196 GLN A CA 1
ATOM 1578 C C . GLN A 1 196 ? 21.367 2.045 -19.623 1.00 80.62 196 GLN A C 1
ATOM 1580 O O . GLN A 1 196 ? 21.309 2.895 -18.737 1.00 80.62 196 GLN A O 1
ATOM 1585 N N . GLU A 1 197 ? 21.489 2.382 -20.907 1.00 77.25 197 GLU A N 1
ATOM 1586 C CA . GLU A 1 197 ? 21.479 3.769 -21.371 1.00 77.25 197 GLU A CA 1
ATOM 1587 C C . GLU A 1 197 ? 20.157 4.467 -21.070 1.00 77.25 197 GLU A C 1
ATOM 1589 O O . GLU A 1 197 ? 20.169 5.597 -20.594 1.00 77.25 197 GLU A O 1
ATOM 1594 N N . GLN A 1 198 ? 19.016 3.812 -21.286 1.00 69.94 198 GLN A N 1
ATOM 1595 C CA . GLN A 1 198 ? 17.714 4.377 -20.922 1.00 69.94 198 GLN A CA 1
ATOM 1596 C C . GLN A 1 198 ? 17.542 4.534 -19.406 1.00 69.94 198 GLN A C 1
ATOM 1598 O O . GLN A 1 198 ? 17.017 5.545 -18.940 1.00 69.94 198 GLN A O 1
ATOM 1603 N N . GLU A 1 199 ? 18.044 3.585 -18.613 1.00 69.38 199 GLU A N 1
ATOM 1604 C CA . GLU A 1 199 ? 18.050 3.687 -17.153 1.00 69.38 199 GLU A CA 1
ATOM 1605 C C . GLU A 1 199 ? 18.915 4.860 -16.661 1.00 69.38 199 GLU A C 1
ATOM 1607 O O . GLU A 1 199 ? 18.542 5.528 -15.694 1.00 69.38 199 GLU A O 1
ATOM 1612 N N . LYS A 1 200 ? 20.021 5.159 -17.356 1.00 66.00 200 LYS A N 1
ATOM 1613 C CA . LYS A 1 200 ? 20.873 6.337 -17.117 1.00 66.00 200 LYS A CA 1
ATOM 1614 C C . LYS A 1 200 ? 20.239 7.640 -17.620 1.00 66.00 200 LYS A C 1
ATOM 1616 O O . LYS A 1 200 ? 20.356 8.653 -16.941 1.00 66.00 200 LYS A O 1
ATOM 1621 N N . LYS A 1 201 ? 19.540 7.609 -18.764 1.00 58.97 201 LYS A N 1
ATOM 1622 C CA . LYS A 1 201 ? 18.786 8.737 -19.350 1.00 58.97 201 LYS A CA 1
ATOM 1623 C C . LYS A 1 201 ? 17.527 9.091 -18.570 1.00 58.97 201 LYS A C 1
ATOM 1625 O O . LYS A 1 201 ? 16.908 10.111 -18.869 1.00 58.97 201 LYS A O 1
ATOM 1630 N N . LYS A 1 202 ? 17.142 8.296 -17.562 1.00 52.91 202 LYS A N 1
ATOM 1631 C CA . LYS A 1 202 ? 16.132 8.730 -16.602 1.00 52.91 202 LYS A CA 1
ATOM 1632 C C . LYS A 1 202 ? 16.497 10.117 -16.119 1.00 52.91 202 LYS A C 1
ATOM 1634 O O . LYS A 1 202 ? 17.533 10.306 -15.484 1.00 52.91 202 LYS A O 1
ATOM 1639 N N . TYR A 1 203 ? 15.573 11.045 -16.332 1.00 40.91 203 TYR A N 1
ATOM 1640 C CA . TYR A 1 203 ? 15.503 12.263 -15.556 1.00 40.91 203 TYR A CA 1
ATOM 1641 C C . TYR A 1 203 ? 15.390 11.830 -14.088 1.00 40.91 203 TYR A C 1
ATOM 1643 O O . TYR A 1 203 ? 14.308 11.575 -13.552 1.00 40.91 203 TYR A O 1
ATOM 1651 N N . ARG A 1 204 ? 16.531 11.684 -13.408 1.00 41.50 204 ARG A N 1
ATOM 1652 C CA . ARG A 1 204 ? 16.579 11.884 -11.973 1.00 41.50 204 ARG A CA 1
ATOM 1653 C C . ARG A 1 204 ? 16.311 13.370 -11.838 1.00 41.50 204 ARG A C 1
ATOM 1655 O O . ARG A 1 204 ? 17.240 14.160 -11.741 1.00 41.50 204 ARG A O 1
ATOM 1662 N N . ALA A 1 205 ? 15.035 13.757 -11.826 1.00 34.00 205 ALA A N 1
ATOM 1663 C CA . ALA A 1 205 ? 14.683 14.878 -10.986 1.00 34.00 205 ALA A CA 1
ATOM 1664 C C . ALA A 1 205 ? 15.287 14.494 -9.635 1.00 34.00 205 ALA A C 1
ATOM 1666 O O . ALA A 1 205 ? 14.839 13.523 -9.012 1.00 34.00 205 ALA A O 1
ATOM 1667 N N . ARG A 1 206 ? 16.402 15.132 -9.260 1.00 35.72 206 ARG A N 1
ATOM 1668 C CA . ARG A 1 206 ? 16.802 15.181 -7.866 1.00 35.72 206 ARG A CA 1
ATOM 1669 C C . ARG A 1 206 ? 15.591 15.814 -7.205 1.00 35.72 206 ARG A C 1
ATOM 1671 O O . ARG A 1 206 ? 15.429 17.025 -7.204 1.00 35.72 206 ARG A O 1
ATOM 1678 N N . LEU A 1 207 ? 14.680 14.968 -6.740 1.00 34.47 207 LEU A N 1
ATOM 1679 C CA . LEU A 1 207 ? 13.807 15.311 -5.649 1.00 34.47 207 LEU A CA 1
ATOM 1680 C C . LEU A 1 207 ? 14.781 15.453 -4.488 1.00 34.47 207 LEU A C 1
ATOM 1682 O O . LEU A 1 207 ? 15.000 14.514 -3.722 1.00 34.47 207 LEU A O 1
ATOM 1686 N N . GLU A 1 208 ? 15.430 16.613 -4.413 1.00 33.94 208 GLU A N 1
ATOM 1687 C CA . GLU A 1 208 ? 15.693 17.231 -3.130 1.00 33.94 208 GLU A CA 1
ATOM 1688 C C . GLU A 1 208 ? 14.311 17.319 -2.507 1.00 33.94 208 GLU A C 1
ATOM 1690 O O . GLU A 1 208 ? 13.518 18.200 -2.805 1.00 33.94 208 GLU A O 1
ATOM 1695 N N . ASN A 1 209 ? 13.925 16.241 -1.834 1.00 38.44 209 ASN A N 1
ATOM 1696 C CA . ASN A 1 209 ? 12.715 16.202 -1.065 1.00 38.44 209 ASN A CA 1
ATOM 1697 C C . ASN A 1 209 ? 13.082 17.002 0.186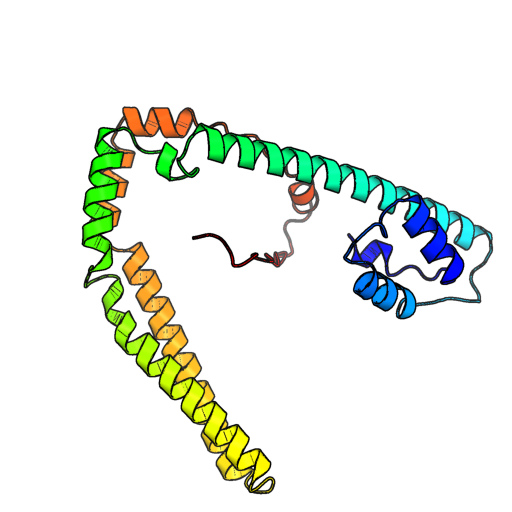 1.00 38.44 209 ASN A C 1
ATOM 1699 O O . ASN A 1 209 ? 13.844 16.473 1.003 1.00 38.44 209 ASN A O 1
ATOM 1703 N N . PRO A 1 210 ? 12.608 18.248 0.348 1.00 38.44 210 PRO A N 1
ATOM 1704 C CA . PRO A 1 210 ? 12.943 19.039 1.526 1.00 38.44 210 PRO A CA 1
ATOM 1705 C C . PRO A 1 210 ? 12.488 18.345 2.823 1.00 38.44 210 PRO A C 1
ATOM 1707 O O . PRO A 1 210 ? 13.063 18.581 3.880 1.00 38.44 210 PRO A O 1
ATOM 1710 N N . LEU A 1 211 ? 11.540 17.396 2.756 1.00 34.50 211 LEU A N 1
ATOM 1711 C CA . LEU A 1 211 ? 11.126 16.576 3.902 1.00 34.50 211 LEU A CA 1
ATOM 1712 C C . LEU A 1 211 ? 12.101 15.430 4.229 1.00 34.50 211 LEU A C 1
ATOM 1714 O O . LEU A 1 211 ? 12.077 14.928 5.349 1.00 34.50 211 LEU A O 1
ATOM 1718 N N . ARG A 1 212 ? 12.987 15.018 3.306 1.00 37.66 212 ARG A N 1
ATOM 1719 C CA . ARG A 1 212 ? 14.085 14.077 3.616 1.00 37.66 212 ARG A CA 1
ATOM 1720 C C . ARG A 1 212 ? 15.257 14.757 4.317 1.00 37.66 212 ARG A C 1
ATOM 1722 O O . ARG A 1 212 ? 16.012 14.074 5.003 1.00 37.66 212 ARG A O 1
ATOM 1729 N N . GLN A 1 213 ? 15.412 16.070 4.163 1.00 31.59 213 GLN A N 1
ATOM 1730 C CA . GLN A 1 213 ? 16.545 16.799 4.734 1.00 31.59 213 GLN A CA 1
ATOM 1731 C C . GLN A 1 213 ? 16.424 16.998 6.254 1.00 31.59 213 GLN A C 1
ATOM 1733 O O . GLN A 1 213 ? 17.430 17.233 6.913 1.00 31.59 213 GLN A O 1
ATOM 1738 N N . VAL A 1 214 ? 15.230 16.820 6.833 1.00 33.47 214 VAL A N 1
ATOM 1739 C CA . VAL A 1 214 ? 15.003 16.998 8.281 1.00 33.47 214 VAL A CA 1
ATOM 1740 C C . VAL A 1 214 ? 15.205 15.700 9.089 1.00 33.47 214 VAL A C 1
ATOM 1742 O O . VAL A 1 214 ? 15.304 15.752 10.309 1.00 33.47 214 VAL A O 1
ATOM 1745 N N . CYS A 1 215 ? 15.351 14.532 8.449 1.00 31.88 215 CYS A N 1
ATOM 1746 C CA . CYS A 1 215 ? 15.456 13.237 9.150 1.00 31.88 215 CYS A CA 1
ATOM 1747 C C . CYS A 1 215 ? 16.822 12.537 9.026 1.00 31.88 215 CYS A C 1
ATOM 1749 O O . CYS A 1 215 ? 16.904 11.333 9.243 1.00 31.88 215 CYS A O 1
ATOM 1751 N N . LEU A 1 216 ? 17.898 13.254 8.684 1.00 29.39 216 LEU A N 1
ATOM 1752 C CA . LEU A 1 216 ? 19.243 12.661 8.561 1.00 29.39 216 LEU A CA 1
ATOM 1753 C C . LEU A 1 216 ? 20.295 13.249 9.514 1.00 29.39 216 LEU A C 1
ATOM 1755 O O . LEU A 1 216 ? 21.480 12.992 9.324 1.00 29.39 216 LEU A O 1
ATOM 1759 N N . VAL A 1 217 ? 19.890 13.993 10.550 1.00 32.09 217 VAL A N 1
ATOM 1760 C CA . VAL A 1 217 ? 20.844 14.576 11.519 1.00 32.09 217 VAL A CA 1
ATOM 1761 C C . VAL A 1 217 ? 20.974 13.761 12.815 1.00 32.09 217 VAL A C 1
ATOM 1763 O O . VAL A 1 217 ? 21.897 14.001 13.576 1.00 32.09 217 VAL A O 1
ATOM 1766 N N . ASN A 1 218 ? 20.159 12.724 13.047 1.00 34.00 218 ASN A N 1
ATOM 1767 C CA . ASN A 1 218 ? 20.387 11.812 14.174 1.00 34.00 218 ASN A CA 1
ATOM 1768 C C . ASN A 1 218 ? 20.214 10.351 13.755 1.00 34.00 218 ASN A C 1
ATOM 1770 O O . ASN A 1 218 ? 19.122 9.914 13.404 1.00 34.00 218 ASN A O 1
ATOM 1774 N N . LYS A 1 219 ? 21.319 9.601 13.781 1.00 40.03 219 LYS A N 1
ATOM 1775 C CA . LYS A 1 219 ? 21.427 8.197 13.353 1.00 40.03 219 LYS A CA 1
ATOM 1776 C C . LYS A 1 219 ? 20.904 7.180 14.383 1.00 40.03 219 LYS A C 1
ATOM 1778 O O . LYS A 1 219 ? 21.147 5.994 14.211 1.00 40.03 219 LYS A O 1
ATOM 1783 N N . GLU A 1 220 ? 20.179 7.605 15.418 1.00 35.50 220 GLU A N 1
ATOM 1784 C CA . GLU A 1 220 ? 19.872 6.738 16.573 1.00 35.50 220 GLU A CA 1
ATOM 1785 C C . GLU A 1 220 ? 18.386 6.445 16.825 1.00 35.50 220 GLU A C 1
ATOM 1787 O O . GLU A 1 220 ? 18.042 5.807 17.811 1.00 35.50 220 GLU A O 1
ATOM 1792 N N . SER A 1 221 ? 17.471 6.813 15.930 1.00 39.00 221 SER A N 1
ATOM 1793 C CA . SER A 1 221 ? 16.081 6.344 16.045 1.00 39.00 221 SER A CA 1
ATOM 1794 C C . SER A 1 221 ? 15.484 6.080 14.673 1.00 39.00 221 SER A C 1
ATOM 1796 O O . SER A 1 221 ? 15.465 6.964 13.823 1.00 39.00 221 SER A O 1
ATOM 1798 N N . ASN A 1 222 ? 15.025 4.845 14.445 1.00 36.03 222 ASN A N 1
ATOM 1799 C CA . ASN A 1 222 ? 14.257 4.465 13.260 1.00 36.03 222 ASN A CA 1
ATOM 1800 C C . ASN A 1 222 ? 12.977 5.314 13.209 1.00 36.03 222 ASN A C 1
ATOM 1802 O O . ASN A 1 222 ? 12.082 5.083 14.024 1.00 36.03 222 ASN A O 1
ATOM 1806 N N . PRO A 1 223 ? 12.836 6.271 12.277 1.00 36.25 223 PRO A N 1
ATOM 1807 C CA . PRO A 1 223 ? 11.583 6.976 12.117 1.00 36.25 223 PRO A CA 1
ATOM 1808 C C . PRO A 1 223 ? 10.649 6.086 11.295 1.00 36.25 223 PRO A C 1
ATOM 1810 O O . PRO A 1 223 ? 10.902 5.825 10.116 1.00 36.25 223 PRO A O 1
ATOM 1813 N N . GLU A 1 224 ? 9.567 5.615 11.910 1.00 29.38 224 GLU A N 1
ATOM 1814 C CA . GLU A 1 224 ? 8.453 5.010 11.183 1.00 29.38 224 GLU A CA 1
ATOM 1815 C C . GLU A 1 224 ? 7.856 6.051 10.228 1.00 29.38 224 GLU A C 1
ATOM 1817 O O . 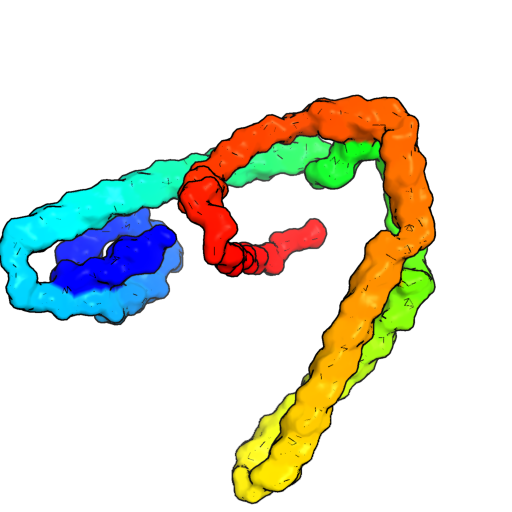GLU A 1 224 ? 7.281 7.063 10.634 1.00 29.38 224 GLU A O 1
ATOM 1822 N N . ILE A 1 225 ? 8.027 5.823 8.926 1.00 35.22 225 ILE A N 1
ATOM 1823 C CA . ILE A 1 225 ? 7.399 6.632 7.886 1.00 35.22 225 ILE A CA 1
ATOM 1824 C C . ILE A 1 225 ? 5.993 6.071 7.673 1.00 35.22 225 ILE A C 1
ATOM 1826 O O . ILE A 1 225 ? 5.827 5.038 7.026 1.00 35.22 225 ILE A O 1
ATOM 1830 N N . TYR A 1 226 ? 4.977 6.773 8.171 1.00 30.38 226 TYR A N 1
ATOM 1831 C CA . TYR A 1 226 ? 3.590 6.514 7.789 1.00 30.38 226 TYR A CA 1
ATOM 1832 C C . TYR A 1 226 ? 3.380 7.003 6.350 1.00 30.38 226 TYR A C 1
ATOM 1834 O O . TYR A 1 226 ? 3.138 8.182 6.088 1.00 30.38 226 TYR A O 1
ATOM 1842 N N . LEU A 1 227 ? 3.530 6.084 5.395 1.00 32.31 227 LEU A N 1
ATOM 1843 C CA . LEU A 1 227 ? 3.056 6.252 4.026 1.00 32.31 227 LEU A CA 1
ATOM 1844 C C . LEU A 1 227 ? 1.526 6.189 4.053 1.00 32.31 227 LEU A C 1
ATOM 1846 O O . LEU A 1 227 ? 0.953 5.105 4.104 1.00 32.31 227 LEU A O 1
ATOM 1850 N N . LEU A 1 228 ? 0.859 7.342 3.988 1.00 31.59 228 LEU A N 1
ATOM 1851 C CA . LEU A 1 228 ? -0.521 7.388 3.510 1.00 31.59 228 LEU A CA 1
ATOM 1852 C C . LEU A 1 228 ? -0.474 7.109 2.006 1.00 31.59 228 LEU A C 1
ATOM 1854 O O . LEU A 1 228 ? -0.303 8.011 1.185 1.00 31.59 228 LEU A O 1
ATOM 1858 N N . ALA A 1 229 ? -0.5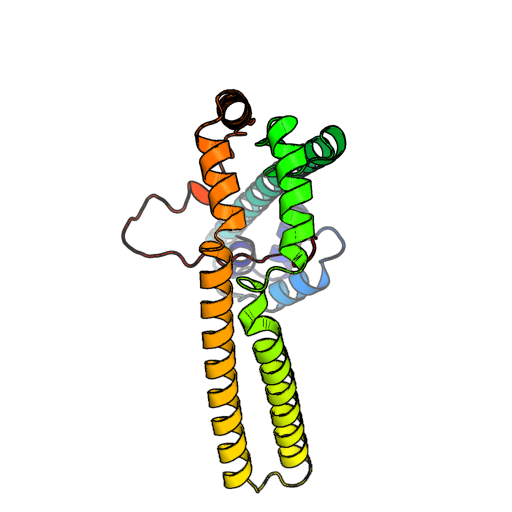09 5.825 1.656 1.00 30.09 229 ALA A N 1
ATOM 1859 C CA . ALA A 1 229 ? -0.795 5.401 0.303 1.00 30.09 229 ALA A CA 1
ATOM 1860 C C . ALA A 1 229 ? -2.243 5.803 0.008 1.00 30.09 229 ALA A C 1
ATOM 1862 O O . ALA A 1 229 ? -3.167 5.274 0.618 1.00 30.09 229 ALA A O 1
ATOM 1863 N N . ASN A 1 230 ? -2.438 6.738 -0.922 1.00 32.59 230 ASN A N 1
ATOM 1864 C CA . ASN A 1 230 ? -3.673 6.731 -1.689 1.00 32.59 230 ASN A CA 1
ATOM 1865 C C . ASN A 1 230 ? -3.645 5.426 -2.490 1.00 32.59 230 ASN A C 1
ATOM 1867 O O . ASN A 1 230 ? -2.918 5.311 -3.480 1.00 32.59 230 ASN A O 1
ATOM 1871 N N . GLU A 1 231 ? -4.363 4.425 -1.989 1.00 32.84 231 GLU A N 1
ATOM 1872 C CA . GLU A 1 231 ? -4.846 3.305 -2.783 1.00 32.84 231 GLU A CA 1
ATOM 1873 C C . GLU A 1 231 ? -5.787 3.889 -3.832 1.00 32.84 231 GLU A C 1
ATOM 1875 O O . GLU A 1 231 ? -6.956 4.095 -3.559 1.00 32.84 231 GLU A O 1
ATOM 1880 N N . ASP A 1 232 ? -5.226 4.289 -4.970 1.00 32.97 232 ASP A N 1
ATOM 1881 C CA . ASP A 1 232 ? -5.910 4.370 -6.259 1.00 32.97 232 ASP A CA 1
ATOM 1882 C C . ASP A 1 232 ? -4.871 4.715 -7.329 1.00 32.97 232 ASP A C 1
ATOM 1884 O O . ASP A 1 232 ? -4.615 5.875 -7.661 1.00 32.97 232 ASP A O 1
ATOM 1888 N N . ALA A 1 233 ? -4.215 3.679 -7.844 1.00 27.62 233 ALA A N 1
ATOM 1889 C CA . ALA A 1 233 ? -3.606 3.688 -9.168 1.00 27.62 233 ALA A CA 1
ATOM 1890 C C . ALA A 1 233 ? -3.307 2.241 -9.579 1.00 27.62 233 ALA A C 1
ATOM 1892 O O . ALA A 1 233 ? -2.470 1.588 -8.952 1.00 27.62 233 ALA A O 1
ATOM 1893 N N . CYS A 1 234 ? -4.022 1.775 -10.609 1.00 30.09 234 CYS A N 1
ATOM 1894 C CA . CYS A 1 234 ? -3.709 0.568 -11.379 1.00 30.09 234 CYS A CA 1
ATOM 1895 C C . CYS A 1 234 ? -2.256 0.554 -11.880 1.00 30.09 234 CYS A C 1
ATOM 1897 O O . CYS A 1 234 ? -1.729 1.642 -12.221 1.00 30.09 234 CYS A O 1
#

Radius of gyration: 26.65 Å; Cα contacts (8 Å, |Δi|>4): 127; chains: 1; bounding box: 52×60×60 Å

Nearest PDB structures (foldseek):
  7rro-assembly1_A0  TM=3.168E-01  e=6.049E+00  Bos taurus
  7ung-assembly1_A0  TM=2.050E-01  e=9.731E+00  Homo sapiens

Secondary structure (DSSP, 8-state):
-HHHHH---S-HHHHHHHHHHTTSS-STTHHHHHHHHHTS---SS--HHHHHHHHHHHHHHHHHHHHHHHHHHHHHHHHHHHHHHHSS-TTGGGS-HHHHHHHHHHHHHHTT-TTTSTTHHHHHHHHHHHHHHHHHHHHHHHH-TT-HHHHHHHHHHHHHHHHHHHHHHHHHHHHHHT-HHHHHHHHHHHH-HHHHHHHHHS-------TTTTTSSS-TTS-------------

Organism: NCBI:txid1117311

Mean predicted aligned error: 17.85 Å

Foldseek 3Di:
DLVVLLQDQDDLVLSVVLCVVLVVCDDDPNPVSNVSNVVHHHDPPDDPVVNVVSSVVSNVVSNVVVVLVVVVVVVVVVQVVVCVVPVAPPVLLLDDPVLNVVVVVLVVVVVPDCQLCVLVVVLVVLVVVLVVLVVVLVVCCVPPVPPVVVSVVSVVVSVVSVVVSVVSVVSSVVSVVVPPSVVVSVVVSVPDPVSVVSVVVPPPPVCPVVVVVVPPPDPPDDDPDPPPDPPDDD

Solvent-accessible surface area (backbone atoms only — not comparable to full-atom values): 13639 Å² total; per-residue (Å²): 110,70,68,71,68,44,64,45,45,60,54,65,71,60,50,52,49,50,36,46,75,42,53,74,65,67,70,95,68,43,69,64,54,52,52,48,49,73,71,29,55,66,52,94,83,68,50,70,72,58,50,54,52,52,53,51,51,47,50,52,52,36,48,51,50,49,53,52,52,51,52,48,52,54,51,50,48,53,51,49,56,47,40,69,74,59,77,42,54,89,73,59,57,37,42,34,77,68,54,41,53,51,46,52,57,50,48,66,56,47,80,70,28,65,70,48,49,63,43,51,68,59,42,52,56,37,50,54,52,46,51,53,47,50,54,51,46,54,50,40,54,72,78,42,70,84,46,54,72,61,48,50,52,52,52,54,51,44,51,53,46,52,54,51,39,49,53,46,50,53,52,30,49,51,30,51,74,66,30,64,73,62,47,51,54,52,52,54,45,73,71,31,64,66,19,49,49,35,54,66,66,49,82,71,71,78,71,76,46,75,77,61,70,74,70,71,85,60,98,83,65,91,77,84,77,84,76,83,70,79,90,78,78,135

pLDDT: mean 70.74, std 18.78, range [27.62, 95.62]

Sequence (234 aa):
MEERVLKSTLPLEVKEKILKDTKLITGINTKEITKKIANSPVDLTIGEAAIKSQIQDLKQKGTTYQKLLTEYKKQQSKINDFKEKSKQCKDCQKYCPKHEKQNQEVMAKHDTCNFCHKNDKQIEQTKAKVEEIKEKIERLKKSKPGATKEIQKLVNELNKKKAQGEKLRHEAFANRVKCPTLNKLKTERKACSKCQEQEKKKYRARLENPLRQVCLVNKESNPEIYLLANEDAC